Protein AF-A0A7W6RJF4-F1 (afdb_monomer_lite)

Organism: NCBI:txid57676

Sequence (207 aa):
MNLLDMCGIAVPTGTRFDGLPASVTLLAASGRDGLTAMFARDLHQASGPTLGATGWSQPRLTPSISAPADEDLIDIIVVGAHLSGMPLNHPLIDLGAKFSRVAYTSGAYRLYALPASVPLEPGMIGVGEGEGSEMEVWKLPLAAFGFVAAIPAPLSIGTVMLSDGTSAKGFLAEPLALKGASDKTNQGGWRAYFRKISPSQWISNAV

Radius of gyration: 25.77 Å; chains: 1; bounding box: 62×37×76 Å

InterPro domains:
  IPR036928 Amidase signature (AS) superfamily [SSF75304] (2-48)
  IPR053844 Allophanate hydrolase, C-terminal domain [PF21986] (74-194)

Secondary structure (DSSP, 8-state):
-TTTTEEEEEEEEEE-TTS-EEEEEEEEETT-HHHHHHHHHHHHHHH---SGGG-PPPPP---------GGGEEEEEE-GGGSTTSTT-HHHHHTT-EEEEEEEB-TTEEEEEETT-SS-EEEEEE-SS----EEEEEEEEGGGGGGGGGPPTTEEEEEEEBTTS-EEEEEEE-GGGGTTPEE-GGGTSHHHHHTTS-HHHHH----

Structure (mmCIF, N/CA/C/O backbone):
data_AF-A0A7W6RJF4-F1
#
_entry.id   AF-A0A7W6RJF4-F1
#
loop_
_atom_site.group_PDB
_atom_site.id
_atom_site.type_symbol
_atom_site.label_atom_id
_atom_site.label_alt_id
_atom_site.label_comp_id
_atom_site.label_asym_id
_atom_site.label_entity_id
_atom_site.label_seq_id
_atom_site.pdbx_PDB_ins_code
_atom_site.Cartn_x
_atom_site.Cartn_y
_atom_site.Cartn_z
_atom_site.occupancy
_atom_site.B_iso_or_equiv
_atom_site.auth_seq_id
_atom_site.auth_comp_id
_atom_site.auth_asym_id
_atom_site.auth_atom_id
_atom_site.pdbx_PDB_model_num
ATOM 1 N N . MET A 1 1 ? 23.067 18.760 -26.761 1.00 57.41 1 MET A N 1
ATOM 2 C CA . MET A 1 1 ? 22.988 18.090 -25.446 1.00 57.41 1 MET A CA 1
ATOM 3 C C . MET A 1 1 ? 23.473 18.990 -24.341 1.00 57.41 1 MET A C 1
ATOM 5 O O . MET A 1 1 ? 22.627 19.522 -23.646 1.00 57.41 1 MET A O 1
ATOM 9 N N . ASN A 1 2 ? 24.775 19.278 -24.260 1.00 62.69 2 ASN A N 1
ATOM 10 C CA . ASN A 1 2 ? 25.328 20.066 -23.151 1.00 62.69 2 ASN A CA 1
ATOM 11 C C . ASN A 1 2 ? 24.776 21.497 -23.013 1.00 62.69 2 ASN A C 1
ATOM 13 O O . ASN A 1 2 ? 24.678 21.998 -21.904 1.00 62.69 2 ASN A O 1
ATOM 17 N N . LEU A 1 3 ? 24.381 22.150 -24.112 1.00 73.25 3 LEU A N 1
ATOM 18 C CA . LEU A 1 3 ? 23.832 23.513 -24.054 1.00 73.25 3 LEU A CA 1
ATOM 19 C C . LEU A 1 3 ? 22.358 23.577 -23.600 1.00 73.25 3 LEU A C 1
ATOM 21 O O . LEU A 1 3 ? 21.880 24.653 -23.267 1.00 73.25 3 LEU A O 1
ATOM 25 N N . LEU A 1 4 ? 21.638 22.449 -23.633 1.00 85.31 4 LEU A N 1
ATOM 26 C CA . LEU A 1 4 ? 20.202 22.355 -23.318 1.00 85.31 4 LEU A CA 1
ATOM 27 C C . LEU A 1 4 ? 19.920 21.473 -22.091 1.00 85.31 4 LEU A C 1
ATOM 29 O O . LEU A 1 4 ? 18.760 21.182 -21.827 1.00 85.31 4 LEU A O 1
ATOM 33 N N . ASP A 1 5 ? 20.964 21.022 -21.387 1.00 90.69 5 ASP A N 1
ATOM 34 C CA . ASP A 1 5 ? 20.867 20.084 -20.260 1.00 90.69 5 ASP A CA 1
ATOM 35 C C . ASP A 1 5 ? 20.010 18.842 -20.593 1.00 90.69 5 ASP A C 1
ATOM 37 O O . ASP A 1 5 ? 18.971 18.549 -20.000 1.00 90.69 5 ASP A O 1
ATOM 41 N N . MET A 1 6 ? 20.421 18.133 -21.646 1.00 94.62 6 MET A N 1
ATOM 42 C CA . MET A 1 6 ? 19.730 16.949 -22.165 1.00 94.62 6 MET A CA 1
ATOM 43 C C . MET A 1 6 ? 20.661 15.738 -22.209 1.00 94.62 6 MET A C 1
ATOM 45 O O . MET A 1 6 ? 21.849 15.888 -22.511 1.00 94.62 6 MET A O 1
ATOM 49 N N . CYS A 1 7 ? 20.101 14.536 -22.042 1.00 94.38 7 CYS A N 1
ATOM 50 C CA . CYS A 1 7 ? 20.775 13.260 -22.300 1.00 94.38 7 CYS A CA 1
ATOM 51 C C . CYS A 1 7 ? 20.262 12.610 -23.592 1.00 94.38 7 CYS A C 1
ATOM 53 O O . CYS A 1 7 ? 19.130 12.846 -24.021 1.00 94.38 7 CYS A O 1
ATOM 55 N N . GLY A 1 8 ? 21.106 11.840 -24.279 1.00 95.06 8 GLY A N 1
ATOM 56 C CA . GLY A 1 8 ? 20.694 11.214 -25.530 1.00 95.06 8 GLY A CA 1
ATOM 57 C C . GLY A 1 8 ? 21.612 10.117 -26.014 1.00 95.06 8 GLY A C 1
ATOM 58 O O . GLY A 1 8 ? 22.781 10.049 -25.643 1.00 95.06 8 GLY A O 1
ATOM 59 N N . ILE A 1 9 ? 21.038 9.245 -26.836 1.00 97.00 9 ILE A N 1
ATOM 60 C CA . ILE A 1 9 ? 21.656 8.005 -27.296 1.00 97.00 9 ILE A CA 1
ATOM 61 C C . ILE A 1 9 ? 21.398 7.864 -28.792 1.00 97.00 9 ILE A C 1
ATOM 63 O O . ILE A 1 9 ? 20.252 7.912 -29.240 1.00 97.00 9 ILE A O 1
ATOM 67 N N . ALA A 1 10 ? 22.470 7.690 -29.563 1.00 96.00 10 ALA A N 1
ATOM 68 C CA . ALA A 1 10 ? 22.394 7.347 -30.976 1.00 96.00 10 ALA A CA 1
ATOM 69 C C . ALA A 1 10 ? 22.189 5.835 -31.130 1.00 96.00 10 ALA A C 1
ATOM 71 O O . ALA A 1 10 ? 22.963 5.038 -30.602 1.00 96.00 10 ALA A O 1
ATOM 72 N N . VAL A 1 11 ? 21.146 5.450 -31.858 1.00 95.00 11 VAL A N 1
ATOM 73 C CA . VAL A 1 11 ? 20.687 4.070 -32.016 1.00 95.00 11 VAL A CA 1
ATOM 74 C C . VAL A 1 11 ? 20.785 3.675 -33.486 1.00 95.00 11 VAL A C 1
ATOM 76 O O . VAL A 1 11 ? 20.202 4.367 -34.322 1.00 95.00 11 VAL A O 1
ATOM 79 N N . PRO A 1 12 ? 21.488 2.587 -33.837 1.00 93.50 12 PRO A N 1
ATOM 80 C CA . PRO A 1 12 ? 21.477 2.050 -35.193 1.00 93.50 12 PRO A CA 1
ATOM 81 C C . PRO A 1 12 ? 20.084 1.539 -35.577 1.00 93.50 12 PRO A C 1
ATOM 83 O O . PRO A 1 12 ? 19.476 0.778 -34.824 1.00 93.50 12 PRO A O 1
ATOM 86 N N . THR A 1 13 ? 19.595 1.918 -36.758 1.00 92.06 13 THR A N 1
ATOM 87 C CA . THR A 1 13 ? 18.242 1.568 -37.239 1.00 92.06 13 THR A CA 1
ATOM 88 C C . THR A 1 13 ? 18.233 0.797 -38.560 1.00 92.06 13 THR A C 1
ATOM 90 O O . THR A 1 13 ? 17.182 0.613 -39.165 1.00 92.06 13 THR A O 1
ATOM 93 N N . GLY A 1 14 ? 19.398 0.322 -39.009 1.00 87.81 14 GLY A N 1
ATOM 94 C CA . GLY A 1 14 ? 19.542 -0.496 -40.214 1.00 87.81 14 GLY A CA 1
ATOM 95 C C . GLY A 1 14 ? 20.532 0.088 -41.211 1.00 87.81 14 GLY A C 1
ATOM 96 O O . GLY A 1 14 ? 21.381 0.915 -40.872 1.00 87.81 14 GLY A O 1
ATOM 97 N N . THR A 1 15 ? 20.424 -0.369 -42.453 1.00 89.25 15 THR A N 1
ATOM 98 C CA . THR A 1 15 ? 21.216 0.108 -43.584 1.00 89.25 15 THR A CA 1
ATOM 99 C C . THR A 1 15 ? 20.326 0.860 -44.561 1.00 89.25 1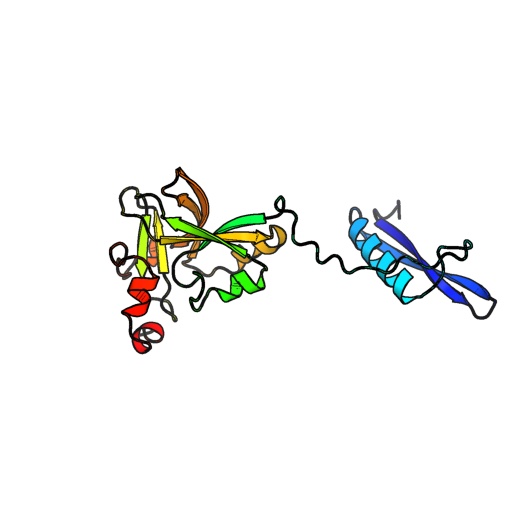5 THR A C 1
ATOM 101 O O . THR A 1 15 ? 19.163 0.525 -44.784 1.00 89.25 15 THR A O 1
ATOM 104 N N . ARG A 1 16 ? 20.876 1.920 -45.139 1.00 89.06 16 ARG A N 1
ATOM 105 C CA . ARG A 1 16 ? 20.233 2.677 -46.211 1.00 89.06 16 ARG A CA 1
ATOM 106 C C . ARG A 1 16 ? 20.350 1.909 -47.531 1.00 89.06 16 ARG A C 1
ATOM 108 O O . ARG A 1 16 ? 21.094 0.937 -47.641 1.00 89.06 16 ARG A O 1
ATOM 115 N N . PHE A 1 17 ? 19.661 2.394 -48.563 1.00 92.44 17 PHE A N 1
ATOM 116 C CA . PHE A 1 17 ? 19.692 1.802 -49.908 1.00 92.44 17 PHE A CA 1
ATOM 117 C C . PHE A 1 17 ? 21.093 1.787 -50.550 1.00 92.44 17 PHE A C 1
ATOM 119 O O . PHE A 1 17 ? 21.342 0.984 -51.442 1.00 92.44 17 PHE A O 1
ATOM 126 N N . ASP A 1 18 ? 22.003 2.656 -50.102 1.00 93.56 18 ASP A N 1
ATOM 127 C CA . ASP A 1 18 ? 23.399 2.722 -50.550 1.00 93.56 18 ASP A CA 1
ATOM 128 C C . ASP A 1 18 ? 24.340 1.797 -49.754 1.00 93.56 18 ASP A C 1
ATOM 130 O O . ASP A 1 18 ? 25.554 1.832 -49.942 1.00 93.56 18 ASP A O 1
ATOM 134 N N . GLY A 1 19 ? 23.795 0.972 -48.853 1.00 87.75 19 GLY A N 1
ATOM 135 C CA . GLY A 1 19 ? 24.552 0.033 -48.027 1.00 87.75 19 GLY A CA 1
ATOM 136 C C . GLY A 1 19 ? 25.229 0.657 -46.803 1.00 87.75 19 GLY A C 1
ATOM 137 O O . GLY A 1 19 ? 25.848 -0.070 -46.028 1.00 87.75 19 GLY A O 1
ATOM 138 N N . LEU A 1 20 ? 25.105 1.971 -46.584 1.00 89.88 20 LEU A N 1
ATOM 139 C CA . LEU A 1 20 ? 25.691 2.650 -45.424 1.00 89.88 20 LEU A CA 1
ATOM 140 C C . LEU A 1 20 ? 24.765 2.586 -44.193 1.00 89.88 20 LEU A C 1
ATOM 142 O O . LEU A 1 20 ? 23.540 2.524 -44.342 1.00 89.88 20 LEU A O 1
ATOM 146 N N . PRO A 1 21 ? 25.316 2.603 -42.963 1.00 89.50 21 PRO A N 1
ATOM 147 C CA . PRO A 1 21 ? 24.517 2.527 -41.743 1.00 89.50 21 PRO A CA 1
ATOM 148 C C . PRO A 1 21 ? 23.644 3.774 -41.542 1.00 89.50 21 PRO A C 1
ATOM 150 O O . PRO A 1 21 ? 24.046 4.897 -41.852 1.00 89.50 21 PRO A O 1
ATOM 153 N N . ALA A 1 22 ? 22.459 3.567 -40.972 1.00 91.69 22 ALA A N 1
ATOM 154 C CA . ALA A 1 22 ? 21.548 4.610 -40.519 1.00 91.69 22 ALA A CA 1
ATOM 155 C C . ALA A 1 22 ? 21.401 4.580 -38.993 1.00 91.69 22 ALA A C 1
ATOM 157 O O . ALA A 1 22 ? 21.484 3.520 -38.363 1.00 91.69 22 ALA A O 1
ATOM 158 N N . SER A 1 23 ? 21.156 5.747 -38.400 1.00 93.94 23 SER A N 1
ATOM 159 C CA . SER A 1 23 ? 20.880 5.875 -36.973 1.00 93.94 23 SER A CA 1
ATOM 160 C C . SER A 1 23 ? 19.836 6.948 -36.681 1.00 93.94 23 SER A C 1
ATOM 162 O O . SER A 1 23 ? 19.613 7.868 -37.469 1.00 93.94 23 SER A O 1
ATOM 164 N N . VAL A 1 24 ? 19.204 6.822 -35.517 1.00 95.69 24 VAL A N 1
ATOM 165 C CA . VAL A 1 24 ? 18.334 7.833 -34.911 1.00 95.69 24 VAL A CA 1
ATOM 166 C C . VAL A 1 24 ? 18.916 8.200 -33.553 1.00 95.69 24 VAL A C 1
ATOM 168 O O . VAL A 1 24 ? 19.330 7.319 -32.806 1.00 95.69 24 VAL A O 1
ATOM 171 N N . THR A 1 25 ? 18.930 9.485 -33.207 1.00 96.75 25 THR A N 1
ATOM 172 C CA . THR A 1 25 ? 19.346 9.934 -31.872 1.00 96.75 25 THR A CA 1
ATOM 173 C C . THR A 1 25 ? 18.121 10.235 -31.024 1.00 96.75 25 THR A C 1
ATOM 175 O O . THR A 1 25 ? 17.366 11.157 -31.325 1.00 96.75 25 THR A O 1
ATOM 178 N N . LEU A 1 26 ? 17.939 9.469 -29.950 1.00 96.69 26 LEU A N 1
ATOM 179 C CA . LEU A 1 26 ? 16.922 9.731 -28.937 1.00 96.69 26 LEU A CA 1
ATOM 180 C C . LEU A 1 26 ? 17.430 10.810 -27.986 1.00 96.69 26 LEU A C 1
ATOM 182 O O . LEU A 1 26 ? 18.563 10.726 -27.513 1.00 96.69 26 LEU A O 1
ATOM 186 N N . LEU A 1 27 ? 16.597 11.810 -27.706 1.00 96.50 27 LEU A N 1
ATOM 187 C CA . LEU A 1 27 ? 16.914 12.933 -26.827 1.00 96.50 27 LEU A CA 1
ATOM 188 C C . LEU A 1 27 ? 15.894 12.990 -25.686 1.00 96.50 27 LEU A C 1
ATOM 190 O O . LEU A 1 27 ? 14.693 12.878 -25.927 1.00 96.50 27 LEU A O 1
ATOM 194 N N . ALA A 1 28 ? 16.360 13.212 -24.462 1.00 94.06 28 ALA A N 1
ATOM 195 C CA . ALA A 1 28 ? 15.526 13.405 -23.282 1.00 94.06 28 ALA A CA 1
ATOM 196 C C . ALA A 1 28 ? 16.105 14.497 -22.371 1.00 94.06 28 ALA A C 1
ATOM 198 O O . ALA A 1 28 ? 17.240 14.940 -22.541 1.00 94.06 28 ALA A O 1
ATOM 199 N N . ALA A 1 29 ? 15.307 14.942 -21.401 1.00 93.31 29 ALA A N 1
ATOM 200 C CA . ALA A 1 29 ? 15.762 15.862 -20.360 1.00 93.31 29 ALA A CA 1
ATOM 201 C C . ALA A 1 29 ? 16.872 15.236 -19.488 1.00 93.31 29 ALA A C 1
ATOM 203 O O . ALA A 1 29 ? 16.945 14.009 -19.376 1.00 93.31 29 ALA A O 1
ATOM 204 N N . SER A 1 30 ? 17.694 16.081 -18.855 1.00 92.75 30 SER A N 1
ATOM 205 C CA . SER A 1 30 ? 18.730 15.677 -17.892 1.00 92.75 30 SER A CA 1
ATOM 206 C C . SER A 1 30 ? 18.223 14.666 -16.854 1.00 92.75 30 SER A C 1
ATOM 208 O O . SER A 1 30 ? 17.084 14.752 -16.387 1.00 92.75 30 SER A O 1
ATOM 210 N N . GLY A 1 31 ? 19.061 13.685 -16.507 1.00 87.69 31 GLY A N 1
ATOM 211 C CA . GLY A 1 31 ? 18.755 12.648 -15.514 1.00 87.69 31 GLY A CA 1
ATOM 212 C C . GLY A 1 31 ? 17.827 11.524 -15.992 1.00 87.69 31 GLY A C 1
ATOM 213 O O . GLY A 1 31 ? 17.446 10.668 -15.195 1.00 87.69 31 GLY A O 1
ATOM 214 N N . ARG A 1 32 ? 17.446 11.491 -17.279 1.00 91.25 32 ARG A N 1
ATOM 215 C CA . ARG A 1 32 ? 16.601 10.427 -17.864 1.00 91.25 32 ARG A CA 1
ATOM 216 C C . ARG A 1 32 ? 17.379 9.364 -18.640 1.00 91.25 32 ARG A C 1
ATOM 218 O O . ARG A 1 32 ? 16.795 8.644 -19.444 1.00 91.25 32 ARG A O 1
ATOM 225 N N . ASP A 1 33 ? 18.678 9.234 -18.400 1.00 92.25 33 ASP A N 1
ATOM 226 C CA . ASP A 1 33 ? 19.593 8.344 -19.124 1.00 92.25 33 ASP A CA 1
ATOM 227 C C . ASP A 1 33 ? 19.116 6.888 -19.138 1.00 92.25 33 ASP A C 1
ATOM 229 O O . ASP A 1 33 ? 19.117 6.255 -20.191 1.00 92.25 33 ASP A O 1
ATOM 233 N N . GLY A 1 34 ? 18.622 6.382 -18.002 1.00 88.88 34 GLY A N 1
ATOM 234 C CA . GLY A 1 34 ? 18.079 5.024 -17.902 1.00 88.88 34 GLY A CA 1
ATOM 235 C C . GLY A 1 34 ? 16.850 4.805 -18.790 1.00 88.88 34 GLY A C 1
ATOM 236 O O . GLY A 1 34 ? 16.789 3.826 -19.530 1.00 88.88 34 GLY A O 1
ATOM 237 N N . LEU A 1 35 ? 15.904 5.749 -18.786 1.00 87.50 35 LEU A N 1
ATOM 238 C CA . LEU A 1 35 ? 14.712 5.690 -19.638 1.00 87.50 35 LEU A CA 1
ATOM 239 C C . LEU A 1 35 ? 15.091 5.768 -21.123 1.00 87.50 35 LEU A C 1
ATOM 241 O O . LEU A 1 35 ? 14.616 4.973 -21.934 1.00 87.50 35 LEU A O 1
ATOM 245 N N . THR A 1 36 ? 15.983 6.695 -21.476 1.00 95.38 36 THR A N 1
ATOM 246 C CA . THR A 1 36 ? 16.498 6.842 -22.843 1.00 95.38 36 THR A CA 1
ATOM 247 C C . THR A 1 36 ? 17.225 5.576 -23.297 1.00 95.38 36 THR A C 1
ATOM 249 O O . THR A 1 36 ? 17.036 5.141 -24.431 1.00 95.38 36 THR A O 1
ATOM 252 N N . ALA A 1 37 ? 18.003 4.939 -22.415 1.00 94.06 37 ALA A N 1
ATOM 253 C CA . ALA A 1 37 ? 18.687 3.677 -22.686 1.00 94.06 37 ALA A CA 1
ATOM 254 C C . ALA A 1 37 ? 17.712 2.511 -22.884 1.00 94.06 37 ALA A C 1
ATOM 256 O O . ALA A 1 37 ? 17.931 1.689 -23.772 1.00 94.06 37 ALA A O 1
ATOM 257 N N . MET A 1 38 ? 16.617 2.455 -22.118 1.00 92.38 38 MET A N 1
ATOM 258 C CA . MET A 1 38 ? 15.564 1.453 -22.311 1.00 92.38 38 MET A CA 1
ATOM 259 C C . MET A 1 38 ? 14.921 1.573 -23.696 1.00 92.38 38 MET A C 1
ATOM 261 O O . MET A 1 38 ? 14.875 0.588 -24.428 1.00 92.38 38 MET A O 1
ATOM 265 N N . PHE A 1 39 ? 14.510 2.777 -24.102 1.00 93.19 39 PHE A N 1
ATOM 266 C CA . PHE A 1 39 ? 13.957 2.986 -25.444 1.00 93.19 39 PHE A CA 1
ATOM 267 C C . PHE A 1 39 ? 14.986 2.730 -26.548 1.00 93.19 39 PHE A C 1
ATOM 269 O O . PHE A 1 39 ? 14.651 2.139 -27.572 1.00 93.19 39 PHE A O 1
ATOM 276 N N . ALA A 1 40 ? 16.243 3.134 -26.346 1.00 94.25 40 ALA A N 1
ATOM 277 C CA . ALA A 1 40 ? 17.319 2.881 -27.298 1.00 94.25 40 ALA A CA 1
ATOM 278 C C . ALA A 1 40 ? 17.553 1.383 -27.518 1.00 94.25 40 ALA A C 1
ATOM 280 O O . ALA A 1 40 ? 17.689 0.935 -28.655 1.00 94.25 40 ALA A O 1
ATOM 281 N N . ARG A 1 41 ? 17.559 0.604 -26.433 1.00 91.75 41 ARG A N 1
ATOM 282 C CA . ARG A 1 41 ? 17.662 -0.857 -26.461 1.00 91.75 41 ARG A CA 1
ATOM 283 C C . ARG A 1 41 ? 16.509 -1.476 -27.250 1.00 91.75 41 ARG A C 1
ATOM 285 O O . ARG A 1 41 ? 16.757 -2.303 -28.123 1.00 91.75 41 ARG A O 1
ATOM 292 N N . ASP A 1 42 ? 15.277 -1.067 -26.961 1.00 91.50 42 ASP A N 1
ATOM 293 C CA . ASP A 1 42 ? 14.083 -1.625 -27.601 1.00 91.50 42 ASP A CA 1
ATOM 294 C C . ASP A 1 42 ? 14.035 -1.275 -29.098 1.00 91.50 42 ASP A C 1
ATOM 296 O O . ASP A 1 42 ? 13.761 -2.139 -29.932 1.00 91.50 42 ASP A O 1
ATOM 300 N N . LEU A 1 43 ? 14.402 -0.040 -29.459 1.00 92.88 43 LEU A N 1
ATOM 301 C CA . LEU A 1 43 ? 14.518 0.397 -30.852 1.00 92.88 43 LEU A CA 1
ATOM 302 C C . LEU A 1 43 ? 15.618 -0.363 -31.606 1.00 92.88 43 LEU A C 1
ATOM 304 O O . LEU A 1 43 ? 15.397 -0.782 -32.743 1.00 92.88 43 LEU A O 1
ATOM 308 N N . HIS A 1 44 ? 16.789 -0.566 -30.993 1.00 92.25 44 HIS A N 1
ATOM 309 C CA . HIS A 1 44 ? 17.888 -1.302 -31.621 1.00 92.25 44 HIS A CA 1
ATOM 310 C C . HIS A 1 44 ? 17.474 -2.748 -31.925 1.00 92.25 44 HIS A C 1
ATOM 312 O O . HIS A 1 44 ? 17.710 -3.236 -33.031 1.00 92.25 44 HIS A O 1
ATOM 318 N N . GLN A 1 45 ? 16.790 -3.398 -30.981 1.00 90.00 45 GLN A N 1
ATOM 319 C CA . GLN A 1 45 ? 16.277 -4.762 -31.129 1.00 90.00 45 GLN A CA 1
ATOM 320 C C . GLN A 1 45 ? 15.231 -4.868 -32.230 1.00 90.00 45 GLN A C 1
ATOM 322 O O . GLN A 1 45 ? 15.335 -5.738 -33.090 1.00 90.00 45 GLN A O 1
ATOM 327 N N . ALA A 1 46 ? 14.255 -3.957 -32.235 1.00 89.94 46 ALA A N 1
ATOM 328 C CA . ALA A 1 46 ? 13.211 -3.927 -33.252 1.00 89.94 46 ALA A CA 1
ATOM 329 C C . ALA A 1 46 ? 13.770 -3.658 -34.659 1.00 89.94 46 ALA A C 1
ATOM 331 O O . ALA A 1 46 ? 13.226 -4.154 -35.642 1.00 89.94 46 ALA A O 1
ATOM 332 N N . SER A 1 47 ? 14.863 -2.896 -34.756 1.00 89.00 47 SER A N 1
ATOM 333 C CA . SER A 1 47 ? 15.491 -2.564 -36.037 1.00 89.00 47 SER A CA 1
ATOM 334 C C . SER A 1 47 ? 16.283 -3.734 -36.634 1.00 89.00 47 SER A C 1
ATOM 336 O O . SER A 1 47 ? 16.482 -3.783 -37.846 1.00 89.00 47 SER A O 1
ATOM 338 N N . GLY A 1 48 ? 16.805 -4.644 -35.801 1.00 84.31 48 GLY A N 1
ATOM 339 C CA . GLY A 1 48 ? 17.526 -5.841 -36.244 1.00 84.31 48 GLY A CA 1
ATOM 340 C C . GLY A 1 48 ? 19.003 -5.744 -36.701 1.00 84.31 48 GLY A C 1
ATOM 341 O O . GLY A 1 48 ? 19.494 -6.776 -37.164 1.00 84.31 48 GLY A O 1
ATOM 342 N N . PRO A 1 49 ? 19.768 -4.628 -36.601 1.00 85.50 49 PRO A N 1
ATOM 343 C CA . PRO A 1 49 ? 21.206 -4.652 -36.898 1.00 85.50 49 PRO A CA 1
ATOM 344 C C . PRO A 1 49 ? 22.004 -5.577 -35.970 1.00 85.50 49 PRO A C 1
ATOM 346 O O . PRO A 1 49 ? 21.578 -5.895 -34.863 1.00 85.50 49 PRO A O 1
ATOM 349 N N . THR A 1 50 ? 23.218 -5.948 -36.373 1.00 88.94 50 THR A N 1
ATOM 350 C CA . THR A 1 50 ? 24.214 -6.548 -35.470 1.00 88.94 50 THR A CA 1
ATOM 351 C C . THR A 1 50 ? 24.798 -5.509 -34.511 1.00 88.94 50 THR A C 1
ATOM 353 O O . THR A 1 50 ? 24.622 -4.304 -34.687 1.00 88.94 50 THR A O 1
ATOM 356 N N . LEU A 1 51 ? 25.552 -5.958 -33.504 1.00 88.38 51 LEU A N 1
ATOM 357 C CA . LEU A 1 51 ? 26.305 -5.076 -32.611 1.00 88.38 51 LEU A CA 1
ATOM 358 C C . LEU A 1 51 ? 27.440 -4.369 -33.372 1.00 88.38 51 LEU A C 1
ATOM 360 O O . LEU A 1 51 ? 28.574 -4.846 -33.430 1.00 88.38 51 LEU A O 1
ATOM 364 N N . GLY A 1 52 ? 27.126 -3.231 -33.992 1.00 84.88 52 GLY A N 1
ATOM 365 C CA . GLY A 1 52 ? 28.053 -2.508 -34.860 1.00 84.88 52 GLY A CA 1
ATOM 366 C C . GLY A 1 52 ? 28.580 -3.387 -36.001 1.00 84.88 52 GLY A C 1
ATOM 367 O O . GLY A 1 52 ? 27.881 -4.267 -36.505 1.00 84.88 52 GLY A O 1
ATOM 368 N N . ALA A 1 53 ? 29.843 -3.177 -36.377 1.00 84.69 53 ALA A N 1
ATOM 369 C CA . ALA A 1 53 ? 30.522 -3.922 -37.443 1.00 84.69 53 ALA A CA 1
ATOM 370 C C . ALA A 1 53 ? 31.051 -5.311 -37.017 1.00 84.69 53 ALA A C 1
ATOM 372 O O . ALA A 1 53 ? 31.794 -5.937 -37.765 1.00 84.69 53 ALA A O 1
ATOM 373 N N . THR A 1 54 ? 30.708 -5.799 -35.818 1.00 87.75 54 THR A N 1
ATOM 374 C CA . THR A 1 54 ? 31.243 -7.070 -35.278 1.00 87.75 54 THR A CA 1
ATOM 375 C C . THR A 1 54 ? 30.624 -8.318 -35.908 1.00 87.75 54 THR A C 1
ATOM 377 O O . THR A 1 54 ? 31.170 -9.410 -35.776 1.00 87.75 54 THR A O 1
ATOM 380 N N . GLY A 1 55 ? 29.454 -8.184 -36.540 1.00 85.88 55 GLY A N 1
ATOM 381 C CA . GLY A 1 55 ? 28.648 -9.321 -36.987 1.00 85.88 55 GLY A CA 1
ATOM 382 C C . GLY A 1 55 ? 27.949 -10.081 -35.852 1.00 85.88 55 GLY A C 1
ATOM 383 O O . GLY A 1 55 ? 27.240 -11.050 -36.114 1.00 85.88 55 GLY A O 1
ATOM 384 N N . TRP A 1 56 ? 28.105 -9.665 -34.590 1.00 90.38 56 TRP A N 1
ATOM 385 C CA . TRP A 1 56 ? 27.441 -10.321 -33.467 1.00 90.38 56 TRP A CA 1
ATOM 386 C C . TRP A 1 56 ? 25.957 -9.977 -33.438 1.00 90.38 56 TRP A C 1
ATOM 388 O O . TRP A 1 56 ? 25.569 -8.808 -33.491 1.00 90.38 56 TRP A O 1
ATOM 398 N N . SER A 1 57 ? 25.121 -11.009 -33.333 1.00 87.88 57 SER A N 1
ATOM 399 C CA . SER A 1 57 ? 23.686 -10.825 -33.122 1.00 87.88 57 SER A CA 1
ATOM 400 C C . SER A 1 57 ? 23.435 -10.116 -31.796 1.00 87.88 57 SER A C 1
ATOM 402 O O . SER A 1 57 ? 24.170 -10.313 -30.824 1.00 87.88 57 SER A O 1
ATOM 404 N N . GLN A 1 58 ? 22.383 -9.304 -31.740 1.00 87.38 58 GLN A N 1
ATOM 405 C CA . GLN A 1 58 ? 21.996 -8.693 -30.478 1.00 87.38 58 GLN A CA 1
ATOM 406 C C . GLN A 1 58 ? 21.536 -9.778 -29.486 1.00 87.38 58 GLN A C 1
ATOM 408 O O . GLN A 1 58 ? 20.835 -10.714 -29.887 1.00 87.38 58 GLN A O 1
ATOM 413 N N . PRO A 1 59 ? 21.890 -9.671 -28.192 1.00 84.75 59 PRO A N 1
ATOM 414 C CA . PRO A 1 59 ? 21.364 -10.565 -27.167 1.00 84.75 59 PRO A CA 1
ATOM 415 C C . PRO A 1 59 ? 19.843 -10.452 -27.139 1.00 84.75 59 PRO A C 1
ATOM 417 O O . PRO A 1 59 ? 19.323 -9.341 -27.094 1.00 84.75 59 PRO A O 1
ATOM 420 N N . ARG A 1 60 ? 19.113 -11.570 -27.162 1.00 80.94 60 ARG A N 1
ATOM 421 C CA . ARG A 1 60 ? 17.649 -11.518 -27.089 1.00 80.94 60 ARG A CA 1
ATOM 422 C C . ARG A 1 60 ? 17.238 -10.858 -25.773 1.00 80.94 60 ARG A C 1
ATOM 424 O O . ARG A 1 60 ? 17.703 -11.273 -24.713 1.00 80.94 60 ARG A O 1
ATOM 431 N N . LEU A 1 61 ? 16.356 -9.861 -25.837 1.00 75.06 61 LEU A N 1
ATOM 432 C CA . LEU A 1 61 ? 15.748 -9.319 -24.628 1.00 75.06 61 LEU A CA 1
ATOM 433 C C . LEU A 1 61 ? 14.888 -10.400 -23.986 1.00 75.06 61 LEU A C 1
ATOM 435 O O . LEU A 1 61 ? 13.840 -10.776 -24.510 1.00 75.06 61 LEU A O 1
ATOM 439 N N . THR A 1 62 ? 15.330 -10.893 -22.839 1.00 68.44 62 THR A N 1
ATOM 440 C CA . THR A 1 62 ? 14.437 -11.585 -21.921 1.00 68.44 62 THR A CA 1
ATOM 441 C C . THR A 1 62 ? 13.643 -10.492 -21.215 1.00 68.44 62 THR A C 1
ATOM 443 O O . THR A 1 62 ? 14.272 -9.640 -20.580 1.00 68.44 62 THR A O 1
ATOM 446 N N . PRO A 1 63 ? 12.302 -10.441 -21.332 1.00 59.16 63 PRO A N 1
ATOM 447 C CA . PRO A 1 63 ? 11.520 -9.533 -20.513 1.00 59.16 63 PRO A CA 1
ATOM 448 C C . PRO A 1 63 ? 11.820 -9.866 -19.054 1.00 59.16 63 PRO A C 1
ATOM 450 O O . PRO A 1 63 ? 11.410 -10.904 -18.535 1.00 59.16 63 PRO A O 1
ATOM 453 N N . SER A 1 64 ? 12.594 -8.996 -18.410 1.00 53.84 64 SER A N 1
ATOM 454 C CA . SER A 1 64 ? 12.782 -9.048 -16.975 1.00 53.84 64 SER A CA 1
ATOM 455 C C . SER A 1 64 ? 11.492 -8.526 -16.376 1.00 53.84 64 SER A C 1
ATOM 457 O O . SER A 1 64 ? 11.361 -7.340 -16.085 1.00 53.84 64 SER A O 1
ATOM 459 N N . ILE A 1 65 ? 10.516 -9.412 -16.194 1.00 48.75 65 ILE A N 1
ATOM 460 C CA . ILE A 1 65 ? 9.581 -9.237 -15.089 1.00 48.75 65 ILE A CA 1
ATOM 461 C C . ILE A 1 65 ? 10.425 -9.528 -13.849 1.00 48.75 65 ILE A C 1
ATOM 463 O O . ILE A 1 65 ? 10.345 -10.605 -13.263 1.00 48.75 65 ILE A O 1
ATOM 467 N N . SER A 1 66 ? 11.335 -8.612 -13.507 1.00 49.31 66 SER A N 1
ATOM 468 C CA . SER A 1 66 ? 11.936 -8.649 -12.189 1.00 49.31 66 SER A CA 1
ATOM 469 C C . SER A 1 66 ? 10.756 -8.448 -11.261 1.00 49.31 66 SER A C 1
ATOM 471 O O . SER A 1 66 ? 10.178 -7.362 -11.214 1.00 49.31 66 SER A O 1
ATOM 473 N N . ALA A 1 67 ? 10.361 -9.513 -10.558 1.00 53.53 67 ALA A N 1
ATOM 474 C CA . ALA A 1 67 ? 9.692 -9.311 -9.290 1.00 53.53 67 ALA A CA 1
ATOM 475 C C . ALA A 1 67 ? 10.509 -8.232 -8.562 1.00 53.53 67 ALA A C 1
ATOM 477 O O . ALA A 1 67 ? 11.744 -8.313 -8.622 1.00 53.53 67 ALA A O 1
ATOM 478 N N . PRO A 1 68 ? 9.864 -7.209 -7.974 1.00 53.62 68 PRO A N 1
ATOM 479 C CA . PRO A 1 68 ? 10.589 -6.223 -7.190 1.00 53.62 68 PRO A CA 1
ATOM 480 C C . PRO A 1 68 ? 11.549 -6.987 -6.284 1.00 53.62 68 PRO A C 1
ATOM 482 O O . PRO A 1 68 ? 11.137 -7.998 -5.699 1.00 53.62 68 PRO A O 1
ATOM 485 N N . ALA A 1 69 ? 12.822 -6.586 -6.239 1.00 59.22 69 ALA A N 1
ATOM 486 C CA . ALA A 1 69 ? 13.697 -7.117 -5.204 1.00 59.22 69 ALA A CA 1
ATOM 487 C C . ALA A 1 69 ? 12.974 -6.899 -3.865 1.00 59.22 69 ALA A C 1
ATOM 489 O O . ALA A 1 69 ? 12.242 -5.919 -3.732 1.00 59.22 69 ALA A O 1
ATOM 490 N N . ASP A 1 70 ? 13.118 -7.791 -2.883 1.00 59.09 70 ASP A N 1
ATOM 491 C CA . ASP A 1 70 ? 12.404 -7.623 -1.604 1.00 59.09 70 ASP A CA 1
ATOM 492 C C . ASP A 1 70 ? 12.698 -6.253 -0.944 1.00 59.09 70 ASP A C 1
ATOM 494 O O . ASP A 1 70 ? 11.886 -5.760 -0.164 1.00 59.09 70 ASP A O 1
ATOM 498 N N . GLU A 1 71 ? 13.808 -5.602 -1.319 1.00 59.69 71 GLU A N 1
ATOM 499 C CA . GLU A 1 71 ? 14.193 -4.234 -0.939 1.00 59.69 71 GLU A CA 1
ATOM 500 C C . GLU A 1 71 ? 13.283 -3.122 -1.513 1.00 59.69 71 GLU A C 1
ATOM 502 O O . GLU A 1 71 ? 13.247 -2.023 -0.966 1.00 59.69 71 GLU A O 1
ATOM 507 N N . ASP A 1 72 ? 12.490 -3.411 -2.548 1.00 83.06 72 ASP A N 1
ATOM 508 C CA . ASP A 1 72 ? 11.527 -2.494 -3.178 1.00 83.06 72 ASP A CA 1
ATOM 509 C C . ASP A 1 72 ? 10.076 -2.749 -2.727 1.00 83.06 72 ASP A C 1
ATOM 511 O O . ASP A 1 72 ? 9.129 -2.211 -3.312 1.00 83.06 72 ASP A O 1
ATOM 515 N N . LEU A 1 73 ? 9.868 -3.595 -1.713 1.00 90.88 73 LEU A N 1
ATOM 516 C CA . LEU A 1 73 ? 8.549 -3.916 -1.175 1.00 90.88 73 LEU A CA 1
ATOM 517 C C . LEU A 1 73 ? 8.335 -3.252 0.186 1.00 90.88 73 LEU A C 1
ATOM 519 O O . LEU A 1 73 ? 9.168 -3.330 1.085 1.00 90.88 73 LEU A O 1
ATOM 523 N N . ILE A 1 74 ? 7.161 -2.661 0.370 1.00 93.25 74 ILE A N 1
ATOM 524 C CA . ILE A 1 74 ? 6.721 -2.111 1.653 1.00 93.25 74 ILE A CA 1
ATOM 525 C C . ILE A 1 74 ? 5.594 -2.957 2.238 1.00 93.25 74 ILE A C 1
ATOM 527 O O . ILE A 1 74 ? 4.748 -3.477 1.509 1.00 93.25 74 ILE A O 1
ATOM 531 N N . ASP A 1 75 ? 5.569 -3.080 3.563 1.00 95.75 75 ASP A N 1
ATOM 532 C CA . ASP A 1 75 ? 4.448 -3.708 4.256 1.00 95.75 75 ASP A CA 1
ATOM 533 C C . ASP A 1 75 ? 3.252 -2.751 4.323 1.00 95.75 75 ASP A C 1
ATOM 535 O O . ASP A 1 75 ? 3.354 -1.616 4.803 1.00 95.75 75 ASP A O 1
ATOM 539 N N . ILE A 1 76 ? 2.106 -3.248 3.866 1.00 96.12 76 ILE A N 1
ATOM 540 C CA . ILE A 1 76 ? 0.791 -2.635 3.995 1.00 96.12 76 ILE A CA 1
ATOM 541 C C . ILE A 1 76 ? -0.122 -3.575 4.780 1.00 96.12 76 ILE A C 1
ATOM 543 O O . ILE A 1 76 ? -0.311 -4.742 4.446 1.00 96.12 76 ILE A O 1
ATOM 547 N N . ILE A 1 77 ? -0.697 -3.037 5.843 1.00 95.69 77 ILE A N 1
ATOM 548 C CA . ILE A 1 77 ? -1.699 -3.657 6.687 1.00 95.69 77 ILE A CA 1
ATOM 549 C C . ILE A 1 77 ? -3.073 -3.371 6.096 1.00 95.69 77 ILE A C 1
ATOM 551 O O . ILE A 1 77 ? -3.474 -2.215 5.919 1.00 95.69 77 ILE A O 1
ATOM 555 N N . VAL A 1 78 ? -3.813 -4.441 5.838 1.00 92.56 78 VAL A N 1
ATOM 556 C CA . VAL A 1 78 ? -5.167 -4.377 5.300 1.00 92.56 78 VAL A CA 1
ATOM 557 C C . VAL A 1 78 ? -6.141 -4.938 6.313 1.00 92.56 78 VAL A C 1
ATOM 559 O O . VAL A 1 78 ? -5.893 -5.963 6.949 1.00 92.56 78 VAL A O 1
ATOM 562 N N . VAL A 1 79 ? -7.270 -4.255 6.451 1.00 86.81 79 VAL A N 1
ATOM 563 C CA . VAL A 1 79 ? -8.340 -4.630 7.368 1.00 86.81 79 VAL A CA 1
ATOM 564 C C . VAL A 1 79 ? -9.661 -4.715 6.614 1.00 86.81 79 VAL A C 1
ATOM 566 O O . VAL A 1 79 ? -9.892 -4.060 5.595 1.00 86.81 79 VAL A O 1
ATOM 569 N N . GLY A 1 80 ? -10.531 -5.575 7.122 1.00 85.12 80 GLY A N 1
ATOM 570 C CA . GLY A 1 80 ? -11.889 -5.782 6.652 1.00 85.12 80 GLY A CA 1
ATOM 571 C C . GLY A 1 80 ? -12.068 -6.087 5.165 1.00 85.12 80 GLY A C 1
ATOM 572 O O . GLY A 1 80 ? -11.666 -7.155 4.720 1.00 85.12 80 GLY A O 1
ATOM 573 N N . ALA A 1 81 ? -12.745 -5.228 4.402 1.00 83.12 81 ALA A N 1
ATOM 574 C CA . ALA A 1 81 ? -13.143 -5.511 3.022 1.00 83.12 81 ALA A CA 1
ATOM 575 C C . ALA A 1 81 ? -11.963 -5.717 2.048 1.00 83.12 81 ALA A C 1
ATOM 577 O O . ALA A 1 81 ? -12.174 -6.244 0.959 1.00 83.12 81 ALA A O 1
ATOM 578 N N . HIS A 1 82 ? -10.740 -5.360 2.452 1.00 86.81 82 HIS A N 1
ATOM 579 C CA . HIS A 1 82 ? -9.514 -5.549 1.673 1.00 86.81 82 HIS A CA 1
ATOM 580 C C . HIS A 1 82 ? -8.757 -6.846 2.009 1.00 86.81 82 HIS A C 1
ATOM 582 O O . HIS A 1 82 ? -7.710 -7.094 1.420 1.00 86.81 82 HIS A O 1
ATOM 588 N N . LEU A 1 83 ? -9.236 -7.667 2.952 1.00 90.75 83 LEU A N 1
ATOM 589 C CA . LEU A 1 83 ? -8.602 -8.950 3.287 1.00 90.75 83 LEU A CA 1
ATOM 590 C C . LEU A 1 83 ? -8.703 -9.943 2.116 1.00 90.75 83 LEU A C 1
ATOM 592 O O . LEU A 1 83 ? -9.634 -9.870 1.316 1.00 90.75 83 LEU A O 1
ATOM 596 N N . SER A 1 84 ? -7.808 -10.930 2.056 1.00 91.06 84 SER A N 1
ATOM 597 C CA . SER A 1 84 ? -7.845 -12.007 1.058 1.00 91.06 84 SER A CA 1
ATOM 598 C C . SER A 1 84 ? -9.248 -12.618 0.942 1.00 91.06 84 SER A C 1
ATOM 600 O O . SER A 1 84 ? -9.843 -13.034 1.946 1.00 91.06 84 SER A O 1
ATOM 602 N N . GLY A 1 85 ? -9.777 -12.666 -0.284 1.00 87.56 85 GLY A N 1
ATOM 603 C CA . GLY A 1 85 ? -11.113 -13.194 -0.584 1.00 87.56 85 GLY A CA 1
ATOM 604 C C . GLY A 1 85 ? -12.285 -12.271 -0.223 1.00 87.56 85 GLY A C 1
ATOM 605 O O . GLY A 1 85 ? -13.433 -12.688 -0.360 1.00 87.56 85 GLY A O 1
ATOM 606 N N . MET A 1 86 ? -12.029 -11.045 0.242 1.00 87.38 86 MET A N 1
ATOM 607 C CA . MET A 1 86 ? -13.061 -10.024 0.439 1.00 87.38 86 MET A CA 1
ATOM 608 C C . MET A 1 86 ? -13.237 -9.153 -0.821 1.00 87.38 86 MET A C 1
ATOM 610 O O . MET A 1 86 ? -12.313 -9.047 -1.631 1.00 87.38 86 MET A O 1
ATOM 614 N N . PRO A 1 87 ? -14.404 -8.503 -1.000 1.00 83.38 87 PRO A N 1
ATOM 615 C CA . PRO A 1 87 ? -14.761 -7.856 -2.267 1.00 83.38 87 PRO A CA 1
ATOM 616 C C . PRO A 1 87 ? -13.854 -6.701 -2.712 1.00 83.38 87 PRO A C 1
ATOM 618 O O . PRO A 1 87 ? -13.768 -6.433 -3.906 1.00 83.38 87 PRO A O 1
ATOM 621 N N . LEU A 1 88 ? -13.179 -6.021 -1.781 1.00 82.94 88 LEU A N 1
ATOM 622 C CA . LEU A 1 88 ? -12.313 -4.875 -2.074 1.00 82.94 88 LEU A CA 1
ATOM 623 C C . LEU A 1 88 ? -10.823 -5.247 -2.051 1.00 82.94 88 LEU A C 1
ATOM 625 O O . LEU A 1 88 ? -9.972 -4.377 -1.931 1.00 82.94 88 LEU A O 1
ATOM 629 N N . ASN A 1 89 ? -10.467 -6.530 -2.161 1.00 89.12 89 ASN A N 1
ATOM 630 C CA . ASN A 1 89 ? -9.060 -6.946 -2.198 1.00 89.12 89 ASN A CA 1
ATOM 631 C C . ASN A 1 89 ? -8.397 -6.731 -3.576 1.00 89.12 89 ASN A C 1
ATOM 633 O O . ASN A 1 89 ? -7.188 -6.519 -3.647 1.00 89.12 89 ASN A O 1
ATOM 637 N N . HIS A 1 90 ? -9.179 -6.717 -4.663 1.00 88.50 90 HIS A N 1
ATOM 638 C CA . HIS A 1 90 ? -8.674 -6.603 -6.039 1.00 88.50 90 HIS A CA 1
ATOM 639 C C . HIS A 1 90 ? -7.745 -5.407 -6.305 1.00 88.50 90 HIS A C 1
ATOM 641 O O . HIS A 1 90 ? -6.689 -5.645 -6.886 1.00 88.50 90 HIS A O 1
ATOM 647 N N . PRO A 1 91 ? -8.022 -4.176 -5.824 1.00 87.94 91 PRO A N 1
ATOM 648 C CA . PRO A 1 91 ? -7.131 -3.041 -6.061 1.00 87.94 91 PRO A CA 1
ATOM 649 C C . PRO A 1 91 ? -5.681 -3.287 -5.622 1.00 87.94 91 PRO A C 1
ATOM 651 O O . PRO A 1 91 ? -4.756 -2.843 -6.289 1.00 87.94 91 PRO A O 1
ATOM 654 N N . LEU A 1 92 ? -5.453 -4.026 -4.531 1.00 89.38 92 LEU A N 1
ATOM 655 C CA . LEU A 1 92 ? -4.097 -4.366 -4.084 1.00 89.38 92 LEU A CA 1
ATOM 656 C C . LEU A 1 92 ? -3.438 -5.405 -4.990 1.00 89.38 92 LEU A C 1
ATOM 658 O O . LEU A 1 92 ? -2.257 -5.281 -5.309 1.00 89.38 92 LEU A O 1
ATOM 662 N N . ILE A 1 93 ? -4.201 -6.411 -5.417 1.00 91.12 93 ILE A N 1
ATOM 663 C CA . ILE A 1 93 ? -3.727 -7.438 -6.350 1.00 91.12 93 ILE A CA 1
ATOM 664 C C . ILE A 1 93 ? -3.329 -6.792 -7.683 1.00 91.12 93 ILE A C 1
ATOM 666 O O . ILE A 1 93 ? -2.255 -7.089 -8.206 1.00 91.12 93 ILE A O 1
ATOM 670 N N . ASP A 1 94 ? -4.144 -5.867 -8.191 1.00 91.38 94 ASP A N 1
ATOM 671 C CA . ASP A 1 94 ? -3.904 -5.154 -9.450 1.00 91.38 94 ASP A CA 1
ATOM 672 C C . ASP A 1 94 ? -2.642 -4.274 -9.383 1.00 91.38 94 ASP A C 1
ATOM 674 O O . ASP A 1 94 ? -1.943 -4.098 -10.380 1.00 91.38 94 ASP A O 1
ATOM 678 N N . LEU A 1 95 ? -2.296 -3.781 -8.189 1.00 91.75 95 LEU A N 1
ATOM 679 C CA . LEU A 1 95 ? -1.049 -3.060 -7.906 1.00 91.75 95 LEU A CA 1
ATOM 680 C C . LEU A 1 95 ? 0.168 -3.986 -7.706 1.00 91.75 95 LEU A C 1
ATOM 682 O O . LEU A 1 95 ? 1.262 -3.517 -7.385 1.00 91.75 95 LEU A O 1
ATOM 686 N N . GLY A 1 96 ? -0.001 -5.299 -7.880 1.00 91.88 96 GLY A N 1
ATOM 687 C CA . GLY A 1 96 ? 1.057 -6.294 -7.718 1.00 91.88 96 GLY A CA 1
ATOM 688 C C . GLY A 1 96 ? 1.387 -6.623 -6.261 1.00 91.88 96 GLY A C 1
ATOM 689 O O . GLY A 1 96 ? 2.466 -7.160 -5.993 1.00 91.88 96 GLY A O 1
ATOM 690 N N . ALA A 1 97 ? 0.495 -6.301 -5.317 1.00 93.38 97 ALA A N 1
ATOM 691 C CA . ALA A 1 97 ? 0.689 -6.660 -3.922 1.00 93.38 97 ALA A CA 1
ATOM 692 C C . ALA A 1 97 ? 0.639 -8.182 -3.729 1.00 93.38 97 ALA A C 1
ATOM 694 O O . ALA A 1 97 ? -0.128 -8.896 -4.377 1.00 93.38 97 ALA A O 1
ATOM 695 N N . LYS A 1 98 ? 1.437 -8.681 -2.786 1.00 94.00 98 LYS A N 1
ATOM 696 C CA . LYS A 1 98 ? 1.502 -10.100 -2.431 1.00 94.00 98 LYS A CA 1
ATOM 697 C C . LYS A 1 98 ? 1.133 -10.295 -0.972 1.00 94.00 98 LYS A C 1
ATOM 699 O O . LYS A 1 98 ? 1.660 -9.606 -0.101 1.00 94.00 98 LYS A O 1
ATOM 704 N N . PHE A 1 99 ? 0.259 -11.257 -0.701 1.00 95.38 99 PHE A N 1
ATOM 705 C CA . PHE A 1 99 ? -0.043 -11.665 0.664 1.00 95.38 99 PHE A CA 1
ATOM 706 C C . PHE A 1 99 ? 1.238 -12.143 1.367 1.00 95.38 99 PHE A C 1
ATOM 708 O O . PHE A 1 99 ? 2.000 -12.925 0.798 1.00 95.38 99 PHE A O 1
ATOM 715 N N . SER A 1 100 ? 1.467 -11.671 2.595 1.00 95.81 100 SER A N 1
ATOM 716 C CA . SER A 1 100 ? 2.606 -12.074 3.428 1.00 95.81 100 SER A CA 1
ATOM 717 C C . SER A 1 100 ? 2.152 -12.984 4.566 1.00 95.81 100 SER A C 1
ATOM 719 O O . SER A 1 100 ? 2.577 -14.135 4.656 1.00 95.81 100 SER A O 1
ATOM 721 N N . ARG A 1 101 ? 1.261 -12.488 5.435 1.00 96.06 101 ARG A N 1
ATOM 722 C CA . ARG A 1 101 ? 0.778 -13.232 6.606 1.00 96.06 101 ARG A CA 1
ATOM 723 C C . ARG A 1 101 ? -0.521 -12.666 7.166 1.00 96.06 101 ARG A C 1
ATOM 725 O O . ARG A 1 101 ? -0.826 -11.487 6.997 1.00 96.06 101 ARG A O 1
ATOM 732 N N . VAL A 1 102 ? -1.226 -13.496 7.929 1.00 95.62 102 VAL A N 1
ATOM 733 C CA . VAL A 1 102 ? -2.255 -13.038 8.873 1.00 95.62 102 VAL A CA 1
ATOM 734 C C . VAL A 1 102 ? -1.570 -12.406 10.093 1.00 95.62 102 VAL A C 1
ATOM 736 O O . VAL A 1 102 ? -0.494 -12.846 10.508 1.00 95.62 102 VAL A O 1
ATOM 739 N N . ALA A 1 103 ? -2.177 -11.365 10.658 1.00 94.69 103 ALA A N 1
ATOM 740 C CA . ALA A 1 103 ? -1.689 -10.664 11.844 1.00 94.69 103 ALA A CA 1
ATOM 741 C C . ALA A 1 103 ? -2.850 -10.168 12.726 1.00 94.69 103 ALA A C 1
ATOM 743 O O . ALA A 1 103 ? -4.014 -10.249 12.339 1.00 94.69 103 ALA A O 1
ATOM 744 N N . TYR A 1 104 ? -2.520 -9.632 13.903 1.00 94.06 104 TYR A N 1
ATOM 745 C CA . TYR A 1 104 ? -3.470 -9.025 14.841 1.00 94.06 104 TYR A CA 1
ATOM 746 C C . TYR A 1 104 ? -2.971 -7.651 15.279 1.00 94.06 104 TYR A C 1
ATOM 748 O O . TYR A 1 104 ? -1.763 -7.454 15.427 1.00 94.06 104 TYR A O 1
ATOM 756 N N . THR A 1 105 ? -3.875 -6.677 15.430 1.00 94.12 105 THR A N 1
ATOM 757 C CA . THR A 1 105 ? -3.494 -5.346 15.928 1.00 94.12 105 THR A CA 1
ATOM 758 C C . THR A 1 105 ? -3.135 -5.477 17.394 1.00 94.12 105 THR A C 1
ATOM 760 O O . THR A 1 105 ? -3.577 -6.402 18.077 1.00 94.12 105 THR A O 1
ATOM 763 N N . SER A 1 106 ? -2.344 -4.538 17.906 1.00 94.75 106 SER A N 1
ATOM 764 C CA . SER A 1 106 ? -2.243 -4.384 19.352 1.00 94.75 106 SER A CA 1
ATOM 765 C C . SER A 1 106 ? -3.627 -4.097 19.958 1.00 94.75 106 SER A C 1
ATOM 767 O O . SER A 1 106 ? -4.556 -3.663 19.268 1.00 94.75 106 SER A O 1
ATOM 769 N N . GLY A 1 107 ? -3.758 -4.262 21.275 1.00 93.81 107 GLY A N 1
ATOM 770 C CA . GLY A 1 107 ? -4.980 -3.929 22.018 1.00 93.81 107 GLY A CA 1
ATOM 771 C C . GLY A 1 107 ? -5.328 -2.435 22.042 1.00 93.81 107 GLY A C 1
ATOM 772 O O . GLY A 1 107 ? -6.143 -2.026 22.851 1.00 93.81 107 GLY A O 1
ATOM 773 N N . ALA A 1 108 ? -4.722 -1.602 21.192 1.00 94.38 108 ALA A N 1
ATOM 774 C CA . ALA A 1 108 ? -4.962 -0.163 21.124 1.00 94.38 108 ALA A CA 1
ATOM 775 C C . ALA A 1 108 ? -5.961 0.245 20.027 1.00 94.38 108 ALA A C 1
ATOM 777 O O . ALA A 1 108 ? -6.123 1.439 19.773 1.00 94.38 108 ALA A O 1
ATOM 778 N N . TYR A 1 109 ? -6.613 -0.716 19.362 1.00 94.50 109 TYR A N 1
ATOM 779 C CA . TYR A 1 109 ? -7.480 -0.466 18.206 1.00 94.50 109 TYR A CA 1
ATOM 780 C C . TYR A 1 109 ? -8.899 -1.003 18.396 1.00 94.50 109 TYR A C 1
ATOM 782 O O . TYR A 1 109 ? -9.119 -2.013 19.071 1.00 94.50 109 TYR A O 1
ATOM 790 N N . ARG A 1 110 ? -9.847 -0.332 17.735 1.00 93.75 110 ARG A N 1
ATOM 791 C CA . ARG A 1 110 ? -11.243 -0.761 17.575 1.00 93.75 110 ARG A CA 1
ATOM 792 C C . ARG A 1 110 ? -11.636 -0.792 16.106 1.00 93.75 110 ARG A C 1
ATOM 794 O O . ARG A 1 110 ? -11.117 -0.009 15.306 1.00 93.75 110 ARG A O 1
ATOM 801 N N . LEU A 1 111 ? -12.561 -1.686 15.774 1.00 92.69 111 LEU A N 1
ATOM 802 C CA . LEU A 1 111 ? -13.069 -1.902 14.422 1.00 92.69 111 LEU A CA 1
ATOM 803 C C . LEU A 1 111 ? -14.556 -1.557 14.360 1.00 92.69 111 LEU A C 1
ATOM 805 O O . LEU A 1 111 ? -15.351 -2.063 15.146 1.00 92.69 111 LEU A O 1
ATOM 809 N N . TYR A 1 112 ? -14.940 -0.743 13.387 1.00 91.94 112 TYR A N 1
ATOM 810 C CA . TYR A 1 112 ? -16.299 -0.257 13.186 1.00 91.94 112 TYR A CA 1
ATOM 811 C C . TYR A 1 112 ? -16.819 -0.623 11.797 1.00 91.94 112 TYR A C 1
ATOM 813 O O . TYR A 1 112 ? -16.049 -0.774 10.852 1.00 91.94 112 TYR A O 1
ATOM 821 N N . ALA A 1 113 ? -18.139 -0.735 11.672 1.00 90.62 113 ALA A N 1
ATOM 822 C CA . ALA A 1 113 ? -18.830 -0.734 10.386 1.00 90.62 113 ALA A CA 1
ATOM 823 C C . ALA A 1 113 ? -19.329 0.687 10.086 1.00 90.62 113 ALA A C 1
ATOM 825 O O . ALA A 1 113 ? -20.122 1.228 10.867 1.00 90.62 113 ALA A O 1
ATOM 826 N N . LEU A 1 114 ? -18.845 1.287 8.995 1.00 89.38 114 LEU A N 1
ATOM 827 C CA . LEU A 1 114 ? -19.088 2.689 8.656 1.00 89.38 114 LEU A CA 1
ATOM 828 C C . LEU A 1 114 ? -20.445 2.866 7.946 1.00 89.38 114 LEU A C 1
ATOM 830 O O . LEU A 1 114 ? -20.706 2.180 6.960 1.00 89.38 114 LEU A O 1
ATOM 834 N N . PRO A 1 115 ? -21.313 3.790 8.398 1.00 78.25 115 PRO A N 1
ATOM 835 C CA . PRO A 1 115 ? -22.706 3.860 7.951 1.00 78.25 115 PRO A CA 1
ATOM 836 C C . PRO A 1 115 ? -22.883 4.444 6.541 1.00 78.25 115 PRO A C 1
ATOM 838 O O . PRO A 1 115 ? -23.899 4.184 5.913 1.00 78.25 115 PRO A O 1
ATOM 841 N N . ALA A 1 116 ? -21.916 5.221 6.042 1.00 66.25 116 ALA A N 1
ATOM 842 C CA . ALA A 1 116 ? -22.029 6.004 4.806 1.00 66.25 116 ALA A CA 1
ATOM 843 C C . ALA A 1 116 ? -21.352 5.353 3.584 1.00 66.25 116 ALA A C 1
ATOM 845 O O . ALA A 1 116 ? -20.929 6.052 2.666 1.00 66.25 116 ALA A O 1
ATOM 846 N N . SER A 1 117 ? -21.203 4.028 3.581 1.00 64.38 117 SER A N 1
ATOM 847 C CA . SER A 1 117 ? -20.478 3.305 2.532 1.00 64.38 117 SER A CA 1
ATOM 848 C C . SER A 1 117 ? -21.346 2.200 1.932 1.00 64.38 117 SER A C 1
ATOM 850 O O . SER A 1 117 ? -21.945 1.398 2.653 1.00 64.38 117 SER A O 1
ATOM 852 N N . VAL A 1 118 ? -21.441 2.193 0.598 1.00 65.69 118 VAL A N 1
ATOM 853 C CA . VAL A 1 118 ? -22.004 1.090 -0.187 1.00 65.69 118 VAL A CA 1
ATOM 854 C C . VAL A 1 118 ? -20.919 0.627 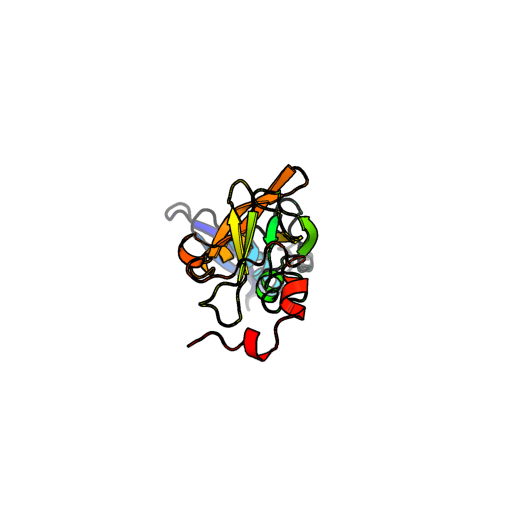-1.164 1.00 65.69 118 VAL A C 1
ATOM 856 O O . VAL A 1 118 ? -20.605 1.354 -2.106 1.00 65.69 118 VAL A O 1
ATOM 859 N N . PRO A 1 119 ? -20.350 -0.571 -0.973 1.00 69.75 119 PRO A N 1
ATOM 860 C CA . PRO A 1 119 ? -20.693 -1.523 0.077 1.00 69.75 119 PRO A CA 1
ATOM 861 C C . PRO A 1 119 ? -20.243 -1.092 1.482 1.00 69.75 119 PRO A C 1
ATOM 863 O O . PRO A 1 119 ? -19.414 -0.202 1.616 1.00 69.75 119 PRO A O 1
ATOM 866 N N . LEU A 1 120 ? -20.770 -1.754 2.518 1.00 78.25 120 LEU A N 1
ATOM 867 C CA . LEU A 1 120 ? -20.414 -1.482 3.914 1.00 78.25 120 LEU A CA 1
ATOM 868 C C . LEU A 1 120 ? -18.898 -1.605 4.152 1.00 78.25 120 LEU A C 1
ATOM 870 O O . LEU A 1 120 ? -18.333 -2.698 4.087 1.00 78.25 120 LEU A O 1
ATOM 874 N N . GLU A 1 121 ? -18.248 -0.505 4.505 1.00 84.94 121 GLU A N 1
ATOM 875 C CA . GLU A 1 121 ? -16.810 -0.442 4.723 1.00 84.94 121 GLU A CA 1
ATOM 876 C C . GLU A 1 121 ? -16.435 -0.618 6.202 1.00 84.94 121 GLU A C 1
ATOM 878 O O . GLU A 1 121 ? -17.119 -0.123 7.110 1.00 84.94 121 GLU A O 1
ATOM 883 N N . PRO A 1 122 ? -15.325 -1.322 6.475 1.00 89.62 122 PRO A N 1
ATOM 884 C CA . PRO A 1 122 ? -14.701 -1.314 7.788 1.00 89.62 122 PRO A CA 1
ATOM 885 C C . PRO A 1 122 ? -14.005 0.027 8.052 1.00 89.62 122 PRO A C 1
ATOM 887 O O . PRO A 1 122 ? -13.327 0.575 7.188 1.00 89.62 122 PRO A O 1
ATOM 890 N N . GLY A 1 123 ? -14.063 0.497 9.293 1.00 91.88 123 GLY A N 1
ATOM 891 C CA . GLY A 1 123 ? -13.228 1.587 9.783 1.00 91.88 123 GLY A CA 1
ATOM 892 C C . GLY A 1 123 ? -12.470 1.156 11.026 1.00 91.88 123 GLY A C 1
ATOM 893 O O . GLY A 1 123 ? -13.086 0.800 12.025 1.00 91.88 123 GLY A O 1
ATOM 894 N N . MET A 1 124 ? -11.139 1.176 10.981 1.00 94.06 124 MET A N 1
ATOM 895 C CA . MET A 1 124 ? -10.304 0.899 12.151 1.00 94.06 124 MET A CA 1
ATOM 896 C C . MET A 1 124 ? -9.722 2.198 12.698 1.00 94.06 124 MET A C 1
ATOM 898 O O . MET A 1 124 ? -9.237 3.022 11.931 1.00 94.06 124 MET A O 1
ATOM 902 N N . ILE A 1 125 ? -9.729 2.377 14.014 1.00 94.81 125 ILE A N 1
ATOM 903 C CA . ILE A 1 125 ? -9.177 3.574 14.659 1.00 94.81 125 ILE A CA 1
ATOM 904 C C . ILE A 1 125 ? -8.345 3.196 15.887 1.00 94.81 125 ILE A C 1
ATOM 906 O O . ILE A 1 125 ? -8.663 2.237 16.595 1.00 94.81 125 ILE A O 1
ATOM 910 N N . GLY A 1 126 ? -7.270 3.950 16.130 1.00 94.44 126 GLY A N 1
ATOM 911 C CA . GLY A 1 126 ? -6.498 3.870 17.368 1.00 94.44 126 GLY A CA 1
ATOM 912 C C . GLY A 1 126 ? -7.210 4.602 18.507 1.00 94.44 126 GLY A C 1
ATOM 913 O O . GLY A 1 126 ? -7.554 5.772 18.368 1.00 94.44 126 GLY A O 1
ATOM 914 N N . VAL A 1 127 ? -7.423 3.916 19.628 1.00 92.81 127 VAL A N 1
ATOM 915 C CA . VAL A 1 127 ? -8.162 4.414 20.805 1.00 92.81 127 VAL A CA 1
ATOM 916 C C . VAL A 1 127 ? -7.370 4.329 22.115 1.00 92.81 127 VAL A C 1
ATOM 918 O O . VAL A 1 127 ? -7.879 4.715 23.162 1.00 92.81 127 VAL A O 1
ATOM 921 N N . GLY A 1 128 ? -6.142 3.805 22.087 1.00 87.69 128 GLY A N 1
ATOM 922 C CA . GLY A 1 128 ? -5.337 3.547 23.287 1.00 87.69 128 GLY A CA 1
ATOM 923 C C . GLY A 1 128 ? -5.759 2.268 24.018 1.00 87.69 128 GLY A C 1
ATOM 924 O O . GLY A 1 128 ? -4.937 1.370 24.160 1.00 87.69 128 GLY A O 1
ATOM 925 N N . GLU A 1 129 ? -7.040 2.153 24.386 1.00 87.56 129 GLU A N 1
ATOM 926 C CA . GLU A 1 129 ? -7.647 0.958 24.997 1.00 87.56 129 GLU A CA 1
ATOM 927 C C . GLU A 1 129 ? -8.780 0.381 24.125 1.00 87.56 129 GLU A C 1
ATOM 929 O O . GLU A 1 129 ? -9.902 0.900 24.038 1.00 87.56 129 GLU A O 1
ATOM 934 N N . GLY A 1 130 ? -8.473 -0.721 23.453 1.00 86.38 130 GLY A N 1
ATOM 935 C CA . GLY A 1 130 ? -9.375 -1.518 22.630 1.00 86.38 130 GLY A CA 1
ATOM 936 C C . GLY A 1 130 ? -9.110 -3.010 22.829 1.00 86.38 130 GLY A C 1
ATOM 937 O O . GLY A 1 130 ? -8.690 -3.433 23.902 1.00 86.38 130 GLY A O 1
ATOM 938 N N . GLU A 1 131 ? -9.348 -3.813 21.793 1.00 85.62 131 GLU A N 1
ATOM 939 C CA . GLU A 1 131 ? -9.129 -5.272 21.860 1.00 85.62 131 GLU A CA 1
ATOM 940 C C . GLU A 1 131 ? -8.258 -5.803 20.715 1.00 85.62 131 GLU A C 1
ATOM 942 O O . GLU A 1 131 ? -7.822 -6.953 20.742 1.00 85.62 131 GLU A O 1
ATOM 947 N N . GLY A 1 132 ? -7.958 -4.964 19.720 1.00 87.81 132 GLY A N 1
ATOM 948 C CA . GLY A 1 132 ? -7.310 -5.410 18.495 1.00 87.81 132 GLY A CA 1
ATOM 949 C C . GLY A 1 132 ? -8.263 -6.210 17.597 1.00 87.81 132 GLY A C 1
ATOM 950 O O . GLY A 1 132 ? -9.445 -6.397 17.880 1.00 87.81 132 GLY A O 1
ATOM 951 N N . SER A 1 133 ? -7.788 -6.614 16.426 1.00 89.12 133 SER A N 1
ATOM 952 C CA . SER A 1 133 ? -8.568 -7.305 15.398 1.00 89.12 133 SER A CA 1
ATOM 953 C C . SER A 1 133 ? -7.649 -8.048 14.433 1.00 89.12 133 SER A C 1
ATOM 955 O O . SER A 1 133 ? -6.511 -7.631 14.206 1.00 89.12 133 SER A O 1
ATOM 957 N N . GLU A 1 134 ? -8.157 -9.139 13.852 1.00 91.56 134 GLU A N 1
ATOM 958 C CA . GLU A 1 134 ? -7.487 -9.850 12.756 1.00 91.56 134 GLU A CA 1
ATOM 959 C C . GLU A 1 134 ? -7.324 -8.924 11.544 1.00 91.56 134 GLU A C 1
ATOM 961 O O . GLU A 1 134 ? -8.246 -8.194 11.161 1.00 91.56 134 GLU A O 1
ATOM 966 N N . MET A 1 135 ? -6.156 -9.004 10.918 1.00 92.38 135 MET A N 1
ATOM 967 C CA . MET A 1 135 ? -5.813 -8.300 9.693 1.00 92.38 135 MET A CA 1
ATOM 968 C C . MET A 1 135 ? -4.872 -9.144 8.827 1.00 92.38 135 MET A C 1
ATOM 970 O O . MET A 1 135 ? -4.459 -10.242 9.210 1.00 92.38 135 MET A O 1
ATOM 974 N N . GLU A 1 136 ? -4.460 -8.597 7.688 1.00 95.94 136 GLU A N 1
ATOM 975 C CA . GLU A 1 136 ? -3.385 -9.175 6.885 1.00 95.94 136 GLU A CA 1
ATOM 976 C C . GLU A 1 136 ? -2.281 -8.165 6.609 1.00 95.94 136 GLU A C 1
ATOM 978 O O . GLU A 1 136 ? -2.536 -6.976 6.419 1.00 95.94 136 GLU A O 1
ATOM 983 N N . VAL A 1 137 ? -1.052 -8.667 6.550 1.00 96.44 137 VAL A N 1
ATOM 984 C CA . VAL A 1 137 ? 0.103 -7.932 6.042 1.00 96.44 137 VAL A CA 1
ATOM 985 C C . VAL A 1 137 ? 0.321 -8.349 4.594 1.00 96.44 137 VAL A C 1
ATOM 987 O O . VAL A 1 137 ? 0.393 -9.541 4.280 1.00 96.44 137 VAL A O 1
ATOM 990 N N . TRP A 1 138 ? 0.439 -7.357 3.722 1.00 96.44 138 TRP A N 1
ATOM 991 C CA . TRP A 1 138 ? 0.711 -7.498 2.300 1.00 96.44 138 TRP A CA 1
ATOM 992 C C . TRP A 1 138 ? 1.992 -6.750 1.941 1.00 96.44 138 TRP A C 1
ATOM 994 O O . TRP A 1 138 ? 2.256 -5.674 2.466 1.00 96.44 138 TRP A O 1
ATOM 1004 N N . LYS A 1 139 ? 2.774 -7.311 1.023 1.00 95.50 139 LYS A N 1
ATOM 1005 C CA . LYS A 1 139 ? 3.953 -6.678 0.431 1.00 95.50 139 LYS A CA 1
ATOM 1006 C C . LYS A 1 139 ? 3.532 -5.952 -0.840 1.00 95.50 139 LYS A C 1
ATOM 1008 O O . LYS A 1 139 ? 3.101 -6.606 -1.786 1.00 95.50 139 LYS A O 1
ATOM 1013 N N . LEU A 1 140 ? 3.647 -4.629 -0.869 1.00 94.44 140 LEU A N 1
ATOM 1014 C CA . LEU A 1 140 ? 3.302 -3.789 -2.018 1.00 94.44 140 LEU A CA 1
ATOM 1015 C C . LEU A 1 140 ? 4.582 -3.244 -2.674 1.00 94.44 140 LEU A C 1
ATOM 1017 O O . LEU A 1 140 ? 5.457 -2.776 -1.945 1.00 94.44 140 LEU A O 1
ATOM 1021 N N . PRO A 1 141 ? 4.702 -3.237 -4.015 1.00 93.25 141 PRO A N 1
ATOM 1022 C CA . PRO A 1 141 ? 5.787 -2.529 -4.688 1.00 93.25 141 PRO A CA 1
ATOM 1023 C C . PRO A 1 141 ? 5.810 -1.047 -4.302 1.00 93.25 141 PRO A C 1
ATOM 1025 O O . PRO A 1 141 ? 4.791 -0.363 -4.392 1.00 93.25 141 PRO A O 1
ATOM 1028 N N . LEU A 1 142 ? 6.974 -0.516 -3.924 1.00 90.56 142 LEU A N 1
ATOM 1029 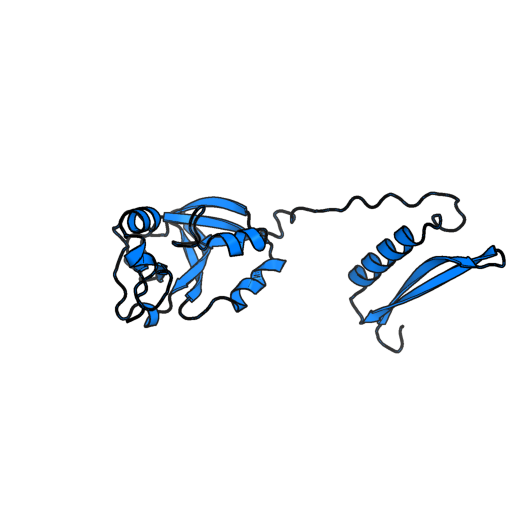C CA . LEU A 1 142 ? 7.128 0.884 -3.520 1.00 90.56 142 LEU A CA 1
ATOM 1030 C C . LEU A 1 142 ? 6.645 1.854 -4.612 1.00 90.56 142 LEU A C 1
ATOM 1032 O O . LEU A 1 142 ? 5.982 2.846 -4.314 1.00 90.56 142 LEU A O 1
ATOM 1036 N N . ALA A 1 143 ? 6.892 1.525 -5.883 1.00 89.56 143 ALA A N 1
ATOM 1037 C CA . ALA A 1 143 ? 6.415 2.295 -7.033 1.00 89.56 143 ALA A CA 1
ATOM 1038 C C . ALA A 1 143 ? 4.877 2.391 -7.118 1.00 89.56 143 ALA A C 1
ATOM 1040 O O . ALA A 1 143 ? 4.350 3.339 -7.698 1.00 89.56 143 ALA A O 1
ATOM 1041 N N . ALA A 1 144 ? 4.154 1.441 -6.521 1.00 92.00 144 ALA A N 1
ATOM 1042 C CA . ALA A 1 144 ? 2.697 1.420 -6.469 1.00 92.00 144 ALA A CA 1
ATOM 1043 C C . ALA A 1 144 ? 2.125 2.152 -5.239 1.00 92.00 144 ALA A C 1
ATOM 1045 O O . ALA A 1 144 ? 0.914 2.360 -5.166 1.00 92.00 144 ALA A O 1
ATOM 1046 N N . PHE A 1 145 ? 2.958 2.599 -4.286 1.00 92.00 145 PHE A N 1
ATOM 1047 C CA . PHE A 1 145 ? 2.491 3.242 -3.049 1.00 92.00 145 PHE A CA 1
ATOM 1048 C C . PHE A 1 145 ? 1.721 4.550 -3.285 1.00 92.00 145 PHE A C 1
ATOM 1050 O O . PHE A 1 145 ? 0.931 4.964 -2.443 1.00 92.00 145 PHE A O 1
ATOM 1057 N N . GLY A 1 146 ? 1.865 5.174 -4.4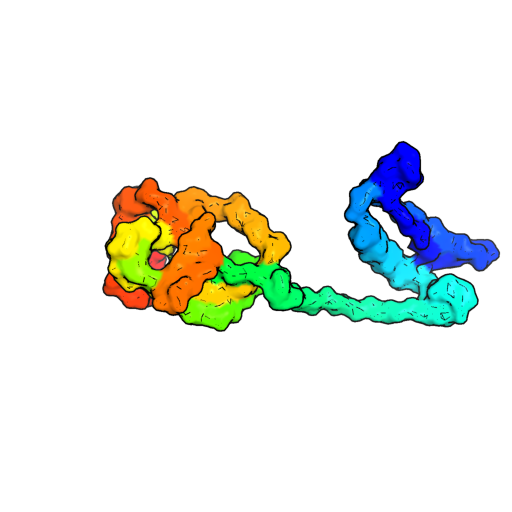57 1.00 91.19 146 GLY A N 1
ATOM 1058 C CA . GLY A 1 146 ? 1.048 6.321 -4.860 1.00 91.19 146 GLY A CA 1
ATOM 1059 C C . GLY A 1 146 ? -0.468 6.061 -4.852 1.00 91.19 146 GLY A C 1
ATOM 1060 O O . GLY A 1 146 ? -1.229 7.027 -4.853 1.00 91.19 146 GLY A O 1
ATOM 1061 N N . PHE A 1 147 ? -0.921 4.798 -4.772 1.00 90.69 147 PHE A N 1
ATOM 1062 C CA . PHE A 1 147 ? -2.342 4.443 -4.640 1.00 90.69 147 PHE A CA 1
ATOM 1063 C C . PHE A 1 147 ? -3.041 5.129 -3.458 1.00 90.69 147 PHE A C 1
ATOM 1065 O O . PHE A 1 147 ? -4.255 5.307 -3.494 1.00 90.69 147 PHE A O 1
ATOM 1072 N N . VAL A 1 148 ? -2.285 5.561 -2.439 1.00 92.44 148 VAL A N 1
ATOM 1073 C CA . VAL A 1 148 ? -2.810 6.325 -1.298 1.00 92.44 148 VAL A CA 1
ATOM 1074 C C . VAL A 1 148 ? -3.581 7.572 -1.745 1.00 92.44 148 VAL A C 1
ATOM 1076 O O . VAL A 1 148 ? -4.559 7.940 -1.103 1.00 92.44 148 VAL A O 1
ATOM 1079 N N . ALA A 1 149 ? -3.212 8.184 -2.875 1.00 91.81 149 ALA A N 1
ATOM 1080 C CA . ALA A 1 149 ? -3.925 9.334 -3.431 1.00 91.81 149 ALA A CA 1
ATOM 1081 C C . ALA A 1 149 ? -5.362 9.017 -3.890 1.00 91.81 149 ALA A C 1
ATOM 1083 O O . ALA A 1 149 ? -6.169 9.932 -4.030 1.00 91.81 149 ALA A O 1
ATOM 1084 N N . ALA A 1 150 ? -5.682 7.744 -4.137 1.00 89.50 150 ALA A N 1
ATOM 1085 C CA . ALA A 1 150 ? -7.006 7.293 -4.560 1.00 89.50 150 ALA A CA 1
ATOM 1086 C C . ALA A 1 150 ? -7.900 6.852 -3.389 1.00 89.50 150 ALA A C 1
ATOM 1088 O O . ALA A 1 150 ? -9.041 6.455 -3.619 1.00 89.50 150 ALA A O 1
ATOM 1089 N N . ILE A 1 151 ? -7.402 6.892 -2.148 1.00 88.62 151 ILE A N 1
ATOM 1090 C CA . ILE A 1 151 ? -8.174 6.479 -0.974 1.00 88.62 151 ILE A CA 1
ATOM 1091 C C . ILE A 1 151 ? -9.197 7.574 -0.649 1.00 88.62 151 ILE A C 1
ATOM 1093 O O . ILE A 1 151 ? -8.799 8.702 -0.346 1.00 88.62 151 ILE A O 1
ATOM 1097 N N . PRO A 1 152 ? -10.507 7.277 -0.723 1.00 87.75 152 PRO A N 1
ATOM 1098 C CA . PRO A 1 152 ? -11.530 8.269 -0.456 1.00 87.75 152 PRO A CA 1
ATOM 1099 C C . PRO A 1 152 ? -11.645 8.542 1.044 1.00 87.75 152 PRO A C 1
ATOM 1101 O O . PRO A 1 152 ? -11.465 7.654 1.882 1.00 87.75 152 PRO A O 1
ATOM 1104 N N . ALA A 1 153 ? -12.040 9.769 1.382 1.00 88.44 153 ALA A N 1
ATOM 1105 C CA . ALA A 1 153 ? -12.549 10.047 2.715 1.00 88.44 153 ALA A CA 1
ATOM 1106 C C . ALA A 1 153 ? -13.748 9.116 3.012 1.00 88.44 153 ALA A C 1
ATOM 1108 O O . ALA A 1 153 ? -14.564 8.874 2.119 1.00 88.44 153 ALA A O 1
ATOM 1109 N N . PRO A 1 154 ? -13.884 8.613 4.250 1.00 90.69 154 PRO A N 1
ATOM 1110 C CA . PRO A 1 154 ? -13.148 9.032 5.443 1.00 90.69 154 PRO A CA 1
ATOM 1111 C C . PRO A 1 154 ? -11.990 8.083 5.820 1.00 90.69 154 PRO A C 1
ATOM 1113 O O . PRO A 1 154 ? -11.655 7.946 7.001 1.00 90.69 154 PRO A O 1
ATOM 1116 N N . LEU A 1 155 ? -11.424 7.365 4.845 1.00 91.56 155 LEU A N 1
ATOM 1117 C CA . LEU A 1 155 ? -10.302 6.458 5.061 1.00 91.56 155 LEU A CA 1
ATOM 1118 C C . LEU A 1 155 ? -8.962 7.173 4.867 1.00 91.56 155 LEU A C 1
ATOM 1120 O O . LEU A 1 155 ? -8.824 8.133 4.116 1.00 91.56 155 LEU A O 1
ATOM 1124 N N . SER A 1 156 ? -7.949 6.668 5.559 1.00 93.12 156 SER A N 1
ATOM 1125 C CA . SER A 1 156 ? -6.589 7.197 5.559 1.00 93.12 156 SER A CA 1
ATOM 1126 C C . SER A 1 156 ? -5.569 6.069 5.696 1.00 93.12 156 SER A C 1
ATOM 1128 O O . SER A 1 156 ? -5.906 4.947 6.085 1.00 93.12 156 SER A O 1
ATOM 1130 N N . ILE A 1 157 ? -4.303 6.371 5.402 1.00 94.81 157 ILE A N 1
ATOM 1131 C CA . ILE A 1 157 ? -3.178 5.471 5.671 1.00 94.81 157 ILE A CA 1
ATOM 1132 C C . ILE A 1 157 ? -2.337 6.046 6.802 1.00 94.81 157 ILE A C 1
ATOM 1134 O O . ILE A 1 157 ? -1.709 7.096 6.663 1.00 94.81 157 ILE A O 1
ATOM 1138 N N . GLY A 1 158 ? -2.304 5.326 7.920 1.00 95.00 158 GLY A N 1
ATOM 1139 C CA . GLY A 1 158 ? -1.474 5.641 9.077 1.00 95.00 158 GLY A CA 1
ATOM 1140 C C . GLY A 1 158 ? -0.462 4.543 9.369 1.00 95.00 158 GLY A C 1
ATOM 1141 O O . GLY A 1 158 ? -0.281 3.615 8.584 1.00 95.00 158 GLY A O 1
ATOM 1142 N N . THR A 1 159 ? 0.216 4.650 10.509 1.00 96.50 159 THR A N 1
ATOM 1143 C CA . THR A 1 159 ? 1.031 3.556 11.051 1.00 96.50 159 THR A CA 1
ATOM 1144 C C . THR A 1 159 ? 0.168 2.723 11.998 1.00 96.50 159 THR A C 1
ATOM 1146 O O . THR A 1 159 ? -0.438 3.264 12.923 1.00 96.50 159 THR A O 1
ATOM 1149 N N . VAL A 1 160 ? 0.120 1.413 11.773 1.00 96.56 160 VAL A N 1
ATOM 1150 C CA . VAL A 1 160 ? -0.640 0.456 12.580 1.00 96.56 160 VAL A CA 1
ATOM 1151 C C . VAL A 1 160 ? 0.326 -0.416 13.376 1.00 96.56 160 VAL A C 1
ATOM 1153 O O . VAL A 1 160 ? 1.266 -0.972 12.809 1.00 96.56 160 VAL A O 1
ATOM 1156 N N . MET A 1 161 ? 0.093 -0.532 14.684 1.00 96.81 161 MET A N 1
ATOM 1157 C CA . MET A 1 161 ? 0.856 -1.414 15.567 1.00 96.81 161 MET A CA 1
ATOM 1158 C C . MET A 1 161 ? 0.221 -2.799 15.657 1.00 96.81 161 MET A C 1
ATOM 1160 O O . MET A 1 161 ? -0.986 -2.938 15.874 1.00 96.81 161 MET A O 1
ATOM 1164 N N . LEU A 1 162 ? 1.058 -3.822 15.528 1.00 95.62 162 LEU A N 1
ATOM 1165 C CA . LEU A 1 162 ? 0.682 -5.225 15.619 1.00 95.62 162 LEU A CA 1
ATOM 1166 C C . LEU A 1 162 ? 0.907 -5.767 17.035 1.00 95.62 162 LEU A C 1
ATOM 1168 O O . LEU A 1 162 ? 1.707 -5.241 17.810 1.00 95.62 162 LEU A O 1
ATOM 1172 N N . SER A 1 163 ? 0.203 -6.844 17.377 1.00 95.62 163 SER A N 1
ATOM 1173 C CA . SER A 1 163 ? 0.318 -7.521 18.674 1.00 95.62 163 SER A CA 1
ATOM 1174 C C . SER A 1 163 ? 1.693 -8.159 18.902 1.00 95.62 163 SER A C 1
ATOM 1176 O O . SER A 1 163 ? 2.064 -8.420 20.040 1.00 95.62 163 SER A O 1
ATOM 1178 N N . ASP A 1 164 ? 2.447 -8.412 17.827 1.00 94.06 164 ASP A N 1
ATOM 1179 C CA . ASP A 1 164 ? 3.823 -8.924 17.860 1.00 94.06 164 ASP A CA 1
ATOM 1180 C C . ASP A 1 164 ? 4.877 -7.822 18.110 1.00 94.06 164 ASP A C 1
ATOM 1182 O O . ASP A 1 164 ? 6.075 -8.096 18.110 1.00 94.06 164 ASP A O 1
ATOM 1186 N N . GLY A 1 165 ? 4.440 -6.576 18.328 1.00 94.94 165 GLY A N 1
ATOM 1187 C CA . GLY A 1 165 ? 5.300 -5.419 18.577 1.00 94.94 165 GLY A CA 1
ATOM 1188 C C . GLY A 1 165 ? 5.833 -4.744 17.311 1.00 94.94 165 GLY A C 1
ATOM 1189 O O . GLY A 1 165 ? 6.447 -3.681 17.407 1.00 94.94 165 GLY A O 1
ATOM 1190 N N . THR A 1 166 ? 5.587 -5.308 16.126 1.00 95.75 166 THR A N 1
ATOM 1191 C CA . THR A 1 166 ? 5.957 -4.678 14.852 1.00 95.75 166 THR A CA 1
ATOM 1192 C C . THR A 1 166 ? 4.928 -3.626 14.422 1.00 95.75 166 THR A C 1
ATOM 1194 O O . THR A 1 166 ? 3.841 -3.506 14.994 1.00 95.75 166 THR A O 1
ATOM 1197 N N . SER A 1 167 ? 5.267 -2.811 13.420 1.00 96.06 167 SER A N 1
ATOM 1198 C CA . SER A 1 167 ? 4.340 -1.829 12.851 1.00 96.06 167 SER A CA 1
ATOM 1199 C C . SER A 1 167 ? 4.567 -1.650 11.356 1.00 96.06 167 SER A C 1
ATOM 1201 O O . SER A 1 167 ? 5.685 -1.823 10.873 1.00 96.06 167 SER A O 1
ATOM 1203 N N . ALA A 1 168 ? 3.509 -1.300 10.629 1.00 96.44 168 ALA A N 1
ATOM 1204 C CA . ALA A 1 168 ? 3.569 -1.015 9.197 1.00 96.44 168 ALA A CA 1
ATOM 1205 C C . ALA A 1 168 ? 2.517 0.030 8.804 1.00 96.44 168 ALA A C 1
ATOM 1207 O O . ALA A 1 168 ? 1.702 0.452 9.631 1.00 96.44 168 ALA A O 1
ATOM 1208 N N . LYS A 1 169 ? 2.534 0.480 7.545 1.00 96.81 169 LYS A N 1
ATOM 1209 C CA . LYS A 1 169 ? 1.477 1.359 7.031 1.00 96.81 169 LYS A CA 1
ATOM 1210 C C . LYS A 1 169 ? 0.177 0.582 6.903 1.00 96.81 169 LYS A C 1
ATOM 1212 O O . LYS A 1 169 ? 0.226 -0.592 6.577 1.00 96.81 169 LYS A O 1
ATOM 1217 N N . GLY A 1 170 ? -0.973 1.196 7.154 1.00 95.19 170 GLY A N 1
ATOM 1218 C CA . GLY A 1 170 ? -2.254 0.501 7.041 1.00 95.19 170 GLY A CA 1
ATOM 1219 C C . GLY A 1 170 ? -3.467 1.414 7.075 1.00 95.19 170 GLY A C 1
ATOM 1220 O O . GLY A 1 170 ? -3.364 2.585 7.446 1.00 95.19 170 GLY A O 1
ATOM 1221 N N . PHE A 1 171 ? -4.609 0.852 6.681 1.00 93.06 171 PHE A N 1
ATOM 1222 C CA . PHE A 1 171 ? -5.891 1.554 6.629 1.00 93.06 171 PHE A CA 1
ATOM 1223 C C . PHE A 1 171 ? -6.395 1.928 8.025 1.00 93.06 171 PHE A C 1
ATOM 1225 O O . PHE A 1 171 ? -6.492 1.080 8.914 1.00 93.06 171 PHE A O 1
ATOM 1232 N N . LEU A 1 172 ? -6.763 3.197 8.183 1.00 94.44 172 LEU A N 1
ATOM 1233 C CA . LEU A 1 172 ? -7.432 3.756 9.351 1.00 94.44 172 LEU A CA 1
ATOM 1234 C C . LEU A 1 172 ? -8.625 4.606 8.908 1.00 94.44 172 LEU A C 1
ATOM 1236 O O . LEU A 1 172 ? -8.626 5.173 7.819 1.00 94.44 172 LEU A O 1
ATOM 1240 N N . ALA A 1 173 ? -9.620 4.729 9.774 1.00 93.94 173 ALA A N 1
ATOM 1241 C CA . ALA A 1 173 ? -10.728 5.654 9.615 1.00 93.94 173 ALA A CA 1
ATOM 1242 C C . ALA A 1 173 ? -10.458 6.951 10.382 1.00 93.94 173 ALA A C 1
ATOM 1244 O O . ALA A 1 173 ? -9.959 6.934 11.512 1.00 93.94 173 ALA A O 1
ATOM 1245 N N . GLU A 1 174 ? -10.835 8.076 9.785 1.00 93.94 174 GLU A N 1
ATOM 1246 C CA . GLU A 1 174 ? -10.888 9.353 10.486 1.00 93.94 174 GLU A CA 1
ATOM 1247 C C . GLU A 1 174 ? -11.915 9.303 11.634 1.00 93.94 174 GLU A C 1
ATOM 1249 O O . GLU A 1 174 ? -12.968 8.676 11.488 1.00 93.94 174 GLU A O 1
ATOM 1254 N N . PRO A 1 175 ? -11.694 10.012 12.761 1.00 91.88 175 PRO A N 1
ATOM 1255 C CA . PRO A 1 175 ? -12.639 10.024 13.882 1.00 91.88 175 PRO A CA 1
ATOM 1256 C C . PRO A 1 175 ? -14.069 10.418 13.489 1.00 91.88 175 PRO A C 1
ATOM 1258 O O . PRO A 1 175 ? -15.036 9.910 14.056 1.00 91.88 175 PRO A O 1
ATOM 1261 N N . LEU A 1 176 ? -14.217 11.299 12.493 1.00 89.50 176 LEU A N 1
ATOM 1262 C CA . LEU A 1 176 ? -15.521 11.745 12.004 1.00 89.50 176 LEU A CA 1
ATOM 1263 C C . LEU A 1 176 ? -16.332 10.606 11.363 1.00 89.50 176 LEU A C 1
ATOM 1265 O O . LEU A 1 176 ? -17.558 10.602 11.477 1.00 89.50 176 LEU A O 1
ATOM 1269 N N . ALA A 1 177 ? -15.662 9.615 10.762 1.00 88.56 177 ALA A N 1
ATOM 1270 C CA . ALA A 1 177 ? -16.290 8.439 10.151 1.00 88.56 177 ALA A CA 1
ATOM 1271 C C . ALA A 1 177 ? -17.115 7.621 11.151 1.00 88.56 177 ALA A C 1
ATOM 1273 O O . ALA A 1 177 ? -18.032 6.896 10.772 1.00 88.56 177 ALA A O 1
ATOM 1274 N N . LEU A 1 178 ? -16.771 7.716 12.438 1.00 89.00 178 LEU A N 1
ATOM 1275 C CA . LEU A 1 178 ? -17.363 6.900 13.492 1.00 89.00 178 LEU A CA 1
ATOM 1276 C C . LEU A 1 178 ? -18.735 7.400 13.938 1.00 89.00 178 LEU A C 1
ATOM 1278 O O . LEU A 1 178 ? -19.432 6.712 14.685 1.00 89.00 178 LEU A O 1
ATOM 1282 N N . LYS A 1 179 ? -19.151 8.591 13.499 1.00 88.62 179 LYS A N 1
ATOM 1283 C CA . LYS A 1 179 ? -20.465 9.130 13.839 1.00 88.62 179 LYS A CA 1
ATOM 1284 C C . LYS A 1 179 ? -21.559 8.238 13.239 1.00 88.62 179 LYS A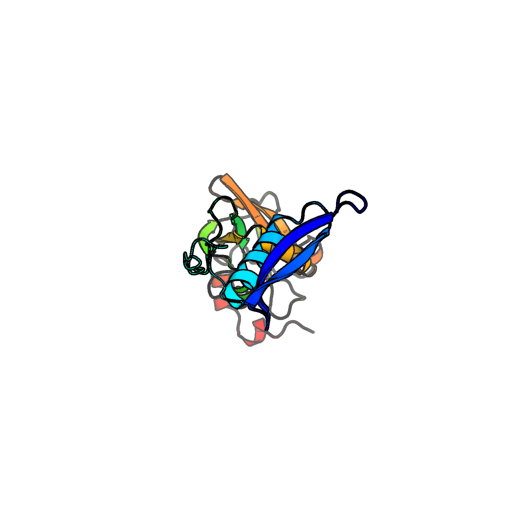 C 1
ATOM 1286 O O . LYS A 1 179 ? -21.736 8.190 12.029 1.00 88.62 179 LYS A O 1
ATOM 1291 N N . GLY A 1 180 ? -22.299 7.541 14.102 1.00 85.56 180 GLY A N 1
ATOM 1292 C CA . GLY A 1 180 ? -23.317 6.565 13.689 1.00 85.56 180 GLY A CA 1
ATOM 1293 C C . GLY A 1 180 ? -22.751 5.209 13.255 1.00 85.56 180 GLY A C 1
ATOM 1294 O O . GLY A 1 180 ? -23.513 4.336 12.847 1.00 85.56 180 GLY A O 1
ATOM 1295 N N . ALA A 1 181 ? -21.435 5.007 13.357 1.00 89.88 181 ALA A N 1
ATOM 1296 C CA . ALA A 1 181 ? -20.815 3.722 13.088 1.00 89.88 181 ALA A CA 1
ATOM 1297 C C . ALA A 1 181 ? -21.081 2.737 14.227 1.00 89.88 181 ALA A C 1
ATOM 1299 O O . ALA A 1 181 ? -21.147 3.095 15.404 1.00 89.88 181 ALA A O 1
ATOM 1300 N N . SER A 1 182 ? -21.222 1.466 13.871 1.00 88.00 182 SER A N 1
ATOM 1301 C CA . SER A 1 182 ? -21.428 0.399 14.849 1.00 88.00 182 SER A CA 1
ATOM 1302 C C . SER A 1 182 ? -20.097 -0.237 15.228 1.00 88.00 182 SER A C 1
ATOM 1304 O O . SER A 1 182 ? -19.382 -0.690 14.336 1.00 88.00 182 SER A O 1
ATOM 1306 N N . ASP A 1 183 ? -19.796 -0.332 16.525 1.00 89.94 183 ASP A N 1
ATOM 1307 C CA . ASP A 1 183 ? -18.614 -1.047 17.028 1.00 89.94 183 ASP A CA 1
ATOM 1308 C C . ASP A 1 183 ? -18.747 -2.552 16.737 1.00 89.94 183 ASP A C 1
ATOM 1310 O O . ASP A 1 183 ? -19.767 -3.182 17.045 1.00 89.94 183 ASP A O 1
ATOM 1314 N N . LYS A 1 184 ? -17.734 -3.115 16.076 1.00 88.75 184 LYS A N 1
ATOM 1315 C CA . LYS A 1 184 ? -17.623 -4.524 15.672 1.00 88.75 184 LYS A CA 1
ATOM 1316 C C . LYS A 1 184 ? -16.345 -5.176 16.190 1.00 88.75 184 LYS A C 1
ATOM 1318 O O . LYS A 1 184 ? -16.032 -6.283 15.755 1.00 88.75 184 LYS A O 1
ATOM 1323 N N . THR A 1 185 ? -15.643 -4.538 17.123 1.00 83.56 185 THR A N 1
ATOM 1324 C CA . THR A 1 185 ? -14.365 -5.024 17.662 1.00 83.56 185 THR A CA 1
ATOM 1325 C C . THR A 1 185 ? -14.488 -6.477 18.154 1.00 83.56 185 THR A C 1
ATOM 1327 O O . THR A 1 185 ? -13.726 -7.348 17.741 1.00 83.56 185 THR A O 1
ATOM 1330 N N . ASN A 1 186 ? -15.568 -6.796 18.872 1.00 82.94 186 ASN A N 1
ATOM 1331 C CA . ASN A 1 186 ? -15.732 -8.084 19.561 1.00 82.94 186 ASN A CA 1
ATOM 1332 C C . ASN A 1 186 ? -16.458 -9.138 18.702 1.00 82.94 186 ASN A C 1
ATOM 1334 O O . ASN A 1 186 ? -17.059 -10.079 19.219 1.00 82.94 186 ASN A O 1
ATOM 1338 N N . GLN A 1 187 ? -16.471 -8.978 17.375 1.00 78.56 187 GLN A N 1
ATOM 1339 C CA . GLN A 1 187 ? -17.205 -9.871 16.466 1.00 78.56 187 GLN A CA 1
ATOM 1340 C C . GLN A 1 187 ? -16.361 -11.025 15.905 1.00 78.56 187 GLN A C 1
ATOM 1342 O O . GLN A 1 187 ? -16.854 -11.763 15.050 1.00 78.56 187 GLN A O 1
ATOM 1347 N N . GLY A 1 188 ? -15.127 -11.209 16.389 1.00 73.00 188 GLY A N 1
ATOM 1348 C CA . GLY A 1 188 ? -14.188 -12.213 15.870 1.00 73.00 188 GLY A CA 1
ATOM 1349 C C . GLY A 1 188 ? -13.538 -11.791 14.548 1.00 73.00 188 GLY A C 1
ATOM 1350 O O . GLY A 1 188 ? -13.264 -12.632 13.694 1.00 73.00 188 GLY A O 1
ATOM 1351 N N . GLY A 1 189 ? -13.353 -10.481 14.356 1.00 82.19 189 GLY A N 1
ATOM 1352 C CA . GLY A 1 189 ? -12.816 -9.890 13.132 1.00 82.19 189 GLY A CA 1
ATOM 1353 C C . GLY A 1 189 ? -13.862 -9.650 12.039 1.00 82.19 189 GLY A C 1
ATOM 1354 O O . GLY A 1 189 ? -15.004 -10.121 12.087 1.00 82.19 189 GLY A O 1
ATOM 1355 N N . TRP A 1 190 ? -13.460 -8.902 11.009 1.00 87.19 190 TRP A N 1
ATOM 1356 C CA . TRP A 1 190 ? -14.371 -8.492 9.938 1.00 87.19 190 TRP A CA 1
ATOM 1357 C C . TRP A 1 190 ? -14.939 -9.668 9.150 1.00 87.19 190 TRP A C 1
ATOM 1359 O O . TRP A 1 190 ? -16.112 -9.649 8.809 1.00 87.19 190 TRP A O 1
ATOM 1369 N N . ARG A 1 191 ? -14.154 -10.722 8.895 1.00 87.25 191 ARG A N 1
ATOM 1370 C CA . ARG A 1 191 ? -14.640 -11.913 8.175 1.00 87.25 191 ARG A CA 1
ATOM 1371 C C . ARG A 1 191 ? -15.805 -12.583 8.892 1.00 87.25 191 ARG A C 1
ATOM 1373 O O . ARG A 1 191 ? -16.769 -13.008 8.259 1.00 87.25 191 ARG A O 1
ATOM 1380 N N . ALA A 1 192 ? -15.716 -12.690 10.216 1.00 86.38 192 ALA A N 1
ATOM 1381 C CA . ALA A 1 192 ? -16.774 -13.267 11.030 1.00 86.38 192 ALA A CA 1
ATOM 1382 C C . ALA A 1 192 ? -18.026 -12.382 11.027 1.00 86.38 192 ALA A C 1
ATOM 1384 O O . ALA A 1 192 ? -19.130 -12.909 10.919 1.00 86.38 192 ALA A O 1
ATOM 1385 N N . TYR A 1 193 ? -17.860 -11.057 11.068 1.00 85.06 193 TYR A N 1
ATOM 1386 C CA . TYR A 1 193 ? -18.963 -10.112 10.903 1.00 85.06 193 TYR A CA 1
ATOM 1387 C C . TYR A 1 193 ? -19.589 -10.170 9.497 1.00 85.06 193 TYR A C 1
ATOM 1389 O O . TYR A 1 193 ? -20.806 -10.276 9.375 1.00 85.06 193 TYR A O 1
ATOM 1397 N N . PHE A 1 194 ? -18.770 -10.194 8.445 1.00 83.12 194 PHE A N 1
ATOM 1398 C CA . PHE A 1 194 ? -19.194 -10.233 7.045 1.00 83.12 194 PHE A CA 1
ATOM 1399 C C . PHE A 1 194 ? -20.037 -11.477 6.725 1.00 83.12 194 PHE A C 1
ATOM 1401 O O . PHE A 1 194 ? -21.006 -11.400 5.982 1.00 83.12 194 PHE A O 1
ATOM 1408 N N . ARG A 1 195 ? -19.735 -12.624 7.347 1.00 84.62 195 ARG A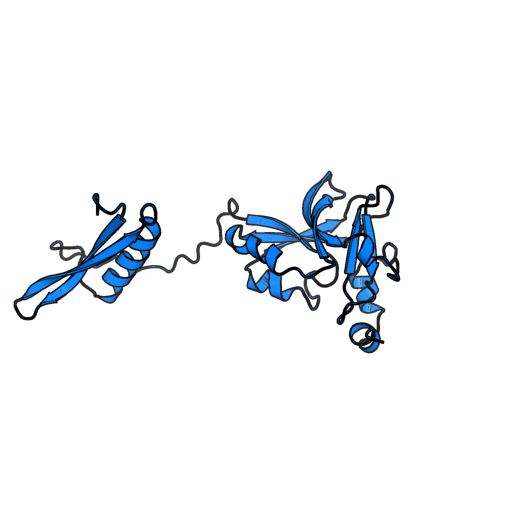 N 1
ATOM 1409 C CA . ARG A 1 195 ? -20.561 -13.841 7.226 1.00 84.62 195 ARG A CA 1
ATOM 1410 C C . ARG A 1 195 ? -21.929 -13.745 7.911 1.00 84.62 195 ARG A C 1
ATOM 1412 O O . ARG A 1 195 ? -22.801 -14.552 7.606 1.00 84.62 195 ARG A O 1
ATOM 1419 N N . LYS A 1 196 ? -22.108 -12.822 8.862 1.00 82.81 196 LYS A N 1
ATOM 1420 C CA . LYS A 1 196 ? -23.365 -12.634 9.609 1.00 82.81 196 LYS A CA 1
ATOM 1421 C C . LYS A 1 196 ? -24.300 -11.618 8.952 1.00 82.81 196 LYS A C 1
ATOM 1423 O O . LYS A 1 196 ? -25.490 -11.641 9.250 1.00 82.81 196 LYS A O 1
ATOM 1428 N N . ILE A 1 197 ? -23.781 -10.724 8.109 1.00 77.50 197 ILE A N 1
ATOM 1429 C CA . ILE A 1 197 ? -24.601 -9.733 7.402 1.00 77.50 197 ILE A CA 1
ATOM 1430 C C . ILE A 1 197 ? -25.210 -10.353 6.144 1.00 77.50 197 ILE A C 1
ATOM 1432 O O . ILE A 1 197 ? -24.552 -11.093 5.412 1.00 77.50 197 ILE A O 1
ATOM 1436 N N . SER A 1 198 ? -26.488 -10.076 5.890 1.00 67.38 198 SER A N 1
ATOM 1437 C CA . SER A 1 198 ? -27.142 -10.527 4.661 1.00 67.38 198 SER A CA 1
ATOM 1438 C C . SER A 1 198 ? -26.606 -9.755 3.442 1.00 67.38 198 SER A C 1
ATOM 1440 O O . SER A 1 198 ? -26.208 -8.595 3.579 1.00 67.38 198 SER A O 1
ATOM 1442 N N . PRO A 1 199 ? -26.670 -10.318 2.216 1.00 64.19 199 PRO A N 1
ATOM 1443 C CA . PRO A 1 199 ? -26.313 -9.590 0.992 1.00 64.19 199 PRO A CA 1
ATOM 1444 C C . PRO A 1 199 ? -27.074 -8.264 0.825 1.00 64.19 199 PRO A C 1
ATOM 1446 O O . PRO A 1 199 ? -26.553 -7.311 0.255 1.00 64.19 199 PRO A O 1
ATOM 1449 N N . SER A 1 200 ? -28.291 -8.176 1.373 1.00 60.88 200 SER A N 1
ATOM 1450 C CA . SER A 1 200 ? -29.073 -6.940 1.415 1.00 60.88 200 SER A CA 1
ATOM 1451 C C . SER A 1 200 ? -28.466 -5.883 2.339 1.00 60.88 200 SER A C 1
ATOM 1453 O O . SER A 1 200 ? -28.417 -4.728 1.949 1.00 60.88 200 SER A O 1
ATOM 1455 N N . GLN A 1 201 ? -27.934 -6.246 3.509 1.00 60.62 201 GLN A N 1
ATOM 1456 C CA . GLN A 1 201 ? -27.273 -5.308 4.434 1.00 60.62 201 GLN A CA 1
ATOM 1457 C C . GLN A 1 201 ? -25.899 -4.834 3.938 1.00 60.62 201 GLN A C 1
ATOM 1459 O O . GLN A 1 201 ? -25.414 -3.792 4.367 1.00 60.62 201 GLN A O 1
ATOM 1464 N N . TRP A 1 202 ? -25.275 -5.591 3.035 1.00 58.75 202 TRP A N 1
ATOM 1465 C CA . TRP A 1 202 ? -24.032 -5.211 2.361 1.00 58.75 202 TRP A CA 1
ATOM 1466 C C . TRP A 1 202 ? -24.241 -4.116 1.302 1.00 58.75 202 TRP A C 1
ATOM 1468 O O . TRP A 1 202 ? -23.392 -3.239 1.162 1.00 58.75 202 TRP A O 1
ATOM 1478 N N . ILE A 1 203 ? -25.367 -4.164 0.577 1.00 57.91 203 ILE A N 1
ATOM 1479 C CA . ILE A 1 203 ? -25.693 -3.244 -0.530 1.00 57.91 203 ILE A CA 1
ATOM 1480 C C . ILE A 1 203 ? -26.586 -2.078 -0.063 1.00 57.91 203 ILE A C 1
ATOM 1482 O O . ILE A 1 203 ? -26.549 -0.999 -0.644 1.00 57.91 203 ILE A O 1
ATOM 1486 N N . SER A 1 204 ? -27.384 -2.261 0.992 1.00 52.09 204 SER A N 1
ATOM 1487 C CA . SER A 1 204 ? -28.354 -1.273 1.475 1.00 52.09 204 SER A CA 1
ATOM 1488 C C . SER A 1 204 ? -27.936 -0.678 2.817 1.00 52.09 204 SER A C 1
ATOM 1490 O O . SER A 1 204 ? -28.339 -1.184 3.861 1.00 52.09 204 SER A O 1
ATOM 1492 N N . ASN A 1 205 ? -27.211 0.440 2.769 1.00 41.66 205 ASN A N 1
ATOM 1493 C CA . ASN A 1 205 ? -27.236 1.500 3.788 1.00 41.66 205 ASN A CA 1
ATOM 1494 C C . ASN A 1 205 ? -27.005 2.863 3.110 1.00 41.66 205 ASN A C 1
ATOM 1496 O O . ASN A 1 205 ? -26.074 3.599 3.412 1.00 41.66 205 ASN A O 1
ATOM 1500 N N . ALA A 1 206 ? -27.873 3.167 2.146 1.00 37.72 206 ALA A N 1
ATOM 1501 C CA . ALA A 1 206 ? -28.016 4.488 1.547 1.00 37.72 206 ALA A CA 1
ATOM 1502 C C . ALA A 1 206 ? -29.482 4.923 1.674 1.00 37.72 206 ALA A C 1
ATOM 1504 O O . ALA A 1 206 ? -30.214 4.927 0.687 1.00 37.72 206 ALA A O 1
ATOM 1505 N N . VAL A 1 207 ? -29.927 5.206 2.902 1.00 34.25 207 VAL A N 1
ATOM 1506 C CA . VAL A 1 207 ? -31.158 5.968 3.172 1.00 34.25 207 VAL A CA 1
ATOM 1507 C C . VAL A 1 207 ? -30.907 6.886 4.355 1.00 34.25 207 VAL A C 1
ATOM 1509 O O . VAL A 1 207 ? -30.443 6.368 5.394 1.00 34.25 207 VAL A O 1
#

Foldseek 3Di:
DVVQQKDKDWAWQQADPVRHTDTDIDIGHHPCNVVRVVVSLVNNVVSFDAPPPPPHGDDDDDPPPPPPDLVQWFKEKEFAQCAPPHPNVVVQVVQVKAWDDKFKFAQQKWWWFFLPDQQTDIAMDGHHGHHIAIITIIIGGNVSVVCQVVDDPQKHWDWTHTNVRDIGIYIHGDPVRCVVIGTCRPQRGNVSVVVVDDPCNRRDSDD

pLDDT: mean 86.26, std 12.31, range [34.25, 97.0]